Protein AF-A0AAN6SE28-F1 (afdb_monomer_lite)

Radius of gyration: 61.66 Å; chains: 1; bounding box: 105×113×168 Å

Foldseek 3Di:
DDDDPPPDDPPPPDPVRVVVVVVLVVLVVVLVVLQCVVCVVVVDDRDDDDPDPVVSVVSVVVSVVVVVVVVVVVVVVVVVVVVVVVVVVVVVVVVVVPPPDPDDDDPVPVVVVVVVVVVVVVVVVVPDDPVRVVVVVVLVVLCVVVVPDPVQSDVVSSVVVVVVVVVVVVVVVVVVVVVVVVVVVVVVVVVVVVVVVVVLVPPCVNPDNPCPVVVVVVVVVVCCCCVVPVVVVVVVVVVVVVVLVVCVVPPDNDDPPRDDCPVVVVVVVVVVVVVVVVVVVVVVVVCVVVVPPDPDPVVNVVVVVVVVVVVVVVVVVVVVVVVCVVVVVPDDDDDDDDDD

Structure (mmCIF, N/CA/C/O backbone):
data_AF-A0AAN6SE28-F1
#
_entry.id   AF-A0AAN6SE28-F1
#
loop_
_atom_site.group_PDB
_atom_site.id
_atom_site.type_symbol
_atom_site.label_atom_id
_atom_site.label_alt_id
_atom_site.label_comp_id
_atom_site.label_asym_id
_atom_site.label_entity_id
_atom_site.label_seq_id
_atom_site.pdbx_PDB_ins_code
_atom_site.Cartn_x
_atom_site.Cartn_y
_atom_site.Cartn_z
_atom_site.occupancy
_atom_site.B_iso_or_equiv
_atom_site.auth_seq_id
_atom_site.auth_comp_id
_atom_site.auth_asym_id
_atom_site.auth_atom_id
_atom_site.pdbx_PDB_model_num
ATOM 1 N N . MET A 1 1 ? 51.685 -27.491 -7.919 1.00 41.78 1 MET A N 1
ATOM 2 C CA . MET A 1 1 ? 51.312 -26.305 -8.718 1.00 41.78 1 MET A CA 1
ATOM 3 C C . MET A 1 1 ? 50.587 -25.346 -7.803 1.00 41.78 1 MET A C 1
ATOM 5 O O . MET A 1 1 ? 49.802 -25.783 -6.972 1.00 41.78 1 MET A O 1
ATOM 9 N N . SER A 1 2 ? 50.991 -24.090 -7.880 1.00 34.56 2 SER A N 1
ATOM 10 C CA . SER A 1 2 ? 50.882 -23.086 -6.832 1.00 34.56 2 SER A CA 1
ATOM 11 C C . SER A 1 2 ? 49.462 -22.591 -6.565 1.00 34.56 2 SER A C 1
ATOM 13 O O . SER A 1 2 ? 48.641 -22.441 -7.464 1.00 34.56 2 SER A O 1
ATOM 15 N N . SER A 1 3 ? 49.239 -22.304 -5.288 1.00 45.84 3 SER A N 1
ATOM 16 C CA . SER A 1 3 ? 48.147 -21.550 -4.687 1.00 45.84 3 SER A CA 1
ATOM 17 C C . SER A 1 3 ? 47.955 -20.169 -5.320 1.00 45.84 3 SER A C 1
ATOM 19 O O . SER A 1 3 ? 48.898 -19.380 -5.366 1.00 45.84 3 SER A O 1
ATOM 21 N N . HIS A 1 4 ? 46.720 -19.843 -5.707 1.00 42.56 4 HIS A N 1
ATOM 22 C CA . HIS A 1 4 ? 46.298 -18.466 -5.967 1.00 42.56 4 HIS A CA 1
ATOM 23 C C . HIS A 1 4 ? 44.844 -18.250 -5.516 1.00 42.56 4 HIS A C 1
ATOM 25 O O . HIS A 1 4 ? 43.957 -17.959 -6.316 1.00 42.56 4 HIS A O 1
ATOM 31 N N . LEU A 1 5 ? 44.592 -18.402 -4.212 1.00 46.41 5 LEU A N 1
ATOM 32 C CA . LEU A 1 5 ? 43.529 -17.616 -3.588 1.00 46.41 5 LEU A CA 1
ATOM 33 C C . LEU A 1 5 ? 44.130 -16.232 -3.319 1.00 46.41 5 LEU A C 1
ATOM 35 O O . LEU A 1 5 ? 45.152 -16.163 -2.630 1.00 46.41 5 LEU A O 1
ATOM 39 N N . PRO A 1 6 ? 43.565 -15.142 -3.864 1.00 48.44 6 PRO A N 1
ATOM 40 C CA . PRO A 1 6 ? 44.010 -13.812 -3.487 1.00 48.44 6 PRO A CA 1
ATOM 41 C C . PRO A 1 6 ? 43.788 -13.638 -1.975 1.00 48.44 6 PRO A C 1
ATOM 43 O O . PRO A 1 6 ? 42.715 -13.999 -1.480 1.00 48.44 6 PRO A O 1
ATOM 46 N N . PRO A 1 7 ? 44.777 -13.124 -1.223 1.00 48.44 7 PRO A N 1
ATOM 47 C CA . PRO A 1 7 ? 44.590 -12.822 0.185 1.00 48.44 7 PRO A CA 1
ATOM 48 C C . PRO A 1 7 ? 43.448 -11.816 0.304 1.00 48.44 7 PRO A C 1
ATOM 50 O O . PRO A 1 7 ? 43.458 -10.768 -0.342 1.00 48.44 7 PRO A O 1
ATOM 53 N N . SER A 1 8 ? 42.448 -12.167 1.108 1.00 46.06 8 SER A N 1
ATOM 54 C CA . SER A 1 8 ? 41.376 -11.276 1.530 1.00 46.06 8 SER A CA 1
ATOM 55 C C . SER A 1 8 ? 41.995 -9.980 2.040 1.00 46.06 8 SER A C 1
ATOM 57 O O . SER A 1 8 ? 42.585 -9.945 3.122 1.00 46.06 8 SER A O 1
ATOM 59 N N . VAL A 1 9 ? 41.898 -8.927 1.233 1.00 46.41 9 VAL A N 1
ATOM 60 C CA . VAL A 1 9 ? 42.260 -7.576 1.642 1.00 46.41 9 VAL A CA 1
ATOM 61 C C . VAL A 1 9 ? 41.424 -7.277 2.887 1.00 46.41 9 VAL A C 1
ATOM 63 O O . VAL A 1 9 ? 40.198 -7.405 2.814 1.00 46.41 9 VAL A O 1
ATOM 66 N N . PRO A 1 10 ? 42.026 -6.927 4.038 1.00 51.91 10 PRO A N 1
ATOM 67 C CA . PRO A 1 10 ? 41.248 -6.431 5.154 1.00 51.91 10 PRO A CA 1
ATOM 68 C C . PRO A 1 10 ? 40.604 -5.138 4.666 1.00 51.91 10 PRO A C 1
ATOM 70 O O . PRO A 1 10 ? 41.280 -4.130 4.465 1.00 51.91 10 PRO A O 1
ATOM 73 N N . VAL A 1 11 ? 39.301 -5.183 4.398 1.00 52.47 11 VAL A N 1
ATOM 74 C CA . VAL A 1 11 ? 38.519 -3.970 4.197 1.00 52.47 11 VAL A CA 1
ATOM 75 C C . VAL A 1 11 ? 38.691 -3.184 5.489 1.00 52.47 11 VAL A C 1
ATOM 77 O O . VAL A 1 11 ? 38.216 -3.603 6.545 1.00 52.47 11 VAL A O 1
ATOM 80 N N . ILE A 1 12 ? 39.466 -2.099 5.426 1.00 55.81 12 ILE A N 1
ATOM 81 C CA . ILE A 1 12 ? 39.690 -1.184 6.543 1.00 55.81 12 ILE A CA 1
ATOM 82 C C . ILE A 1 12 ? 38.366 -0.450 6.743 1.00 55.81 12 ILE A C 1
ATOM 84 O O . ILE A 1 12 ? 38.144 0.653 6.248 1.00 55.81 12 ILE A O 1
ATOM 88 N N . PHE A 1 13 ? 37.427 -1.114 7.408 1.00 59.62 13 PHE A N 1
ATOM 89 C CA . PHE A 1 13 ? 36.224 -0.476 7.890 1.00 59.62 13 PHE A CA 1
ATOM 90 C C . PHE A 1 13 ? 36.659 0.526 8.954 1.00 59.62 13 PHE A C 1
ATOM 92 O O . PHE A 1 13 ? 37.341 0.172 9.916 1.00 59.62 13 PHE A O 1
ATOM 99 N N . SER A 1 14 ? 36.260 1.787 8.783 1.00 71.88 14 SER A N 1
ATOM 100 C CA . SER A 1 14 ? 36.321 2.764 9.869 1.00 71.88 14 SER A CA 1
ATOM 101 C C . SER A 1 14 ? 35.719 2.132 11.137 1.00 71.88 14 SER A C 1
ATOM 103 O O . SER A 1 14 ? 34.704 1.434 11.017 1.00 71.88 14 SER A O 1
ATOM 105 N N . PRO A 1 15 ? 36.284 2.358 12.340 1.00 81.25 15 PRO A N 1
ATOM 106 C CA . PRO A 1 15 ? 35.760 1.803 13.591 1.00 81.25 15 PRO A CA 1
ATOM 107 C C . PRO A 1 15 ? 34.243 1.981 13.756 1.00 81.25 15 PRO A C 1
ATOM 109 O O . PRO A 1 15 ? 33.565 1.104 14.286 1.00 81.25 15 PRO A O 1
ATOM 112 N N . SER A 1 16 ? 33.689 3.076 13.230 1.00 79.81 16 SER A N 1
ATOM 113 C CA . SER A 1 16 ? 32.248 3.342 13.215 1.00 79.81 16 SER A CA 1
ATOM 114 C C . SER A 1 16 ? 31.463 2.373 12.322 1.00 79.81 16 SER A C 1
ATOM 116 O O . SER A 1 16 ? 30.413 1.882 12.729 1.00 79.81 16 SER A O 1
ATOM 118 N N . VAL A 1 17 ? 31.976 2.055 11.129 1.00 83.69 17 VAL A N 1
ATOM 119 C CA . VAL A 1 17 ? 31.345 1.106 10.192 1.00 83.69 17 VAL A CA 1
ATOM 120 C C . VAL A 1 17 ? 31.466 -0.321 10.718 1.00 83.69 17 VAL A C 1
ATOM 122 O O . VAL A 1 17 ? 30.497 -1.073 10.672 1.00 83.69 17 VAL A O 1
ATOM 125 N N . ALA A 1 18 ? 32.618 -0.674 11.294 1.00 82.44 18 ALA A N 1
ATOM 126 C CA . ALA A 1 18 ? 32.809 -1.967 11.943 1.00 82.44 18 ALA A CA 1
ATOM 127 C C . ALA A 1 18 ? 31.841 -2.151 13.124 1.00 82.44 18 ALA A C 1
ATOM 129 O O . ALA A 1 18 ? 31.230 -3.209 13.265 1.00 82.44 18 ALA A O 1
ATOM 130 N N . ARG A 1 19 ? 31.635 -1.105 13.937 1.00 83.44 19 ARG A N 1
ATOM 131 C CA . ARG A 1 19 ? 30.677 -1.133 15.050 1.00 83.44 19 ARG A CA 1
ATOM 132 C C . ARG A 1 19 ? 29.232 -1.268 14.567 1.00 83.44 19 ARG A C 1
ATOM 134 O O . ARG A 1 19 ? 28.492 -2.050 15.153 1.00 83.44 19 ARG A O 1
ATOM 141 N N . ALA A 1 20 ? 28.853 -0.563 13.500 1.00 84.06 20 ALA A N 1
ATOM 142 C CA . ALA A 1 20 ? 27.522 -0.667 12.901 1.00 84.06 20 ALA A CA 1
ATOM 143 C C . ALA A 1 20 ? 27.263 -2.053 12.277 1.00 84.06 20 ALA A C 1
ATOM 145 O O . ALA A 1 20 ? 26.178 -2.611 12.425 1.00 84.06 20 ALA A O 1
ATOM 146 N N . ALA A 1 21 ? 28.267 -2.644 11.622 1.00 83.88 21 ALA A N 1
ATOM 147 C CA . ALA A 1 21 ? 28.174 -4.004 11.098 1.00 83.88 21 ALA A CA 1
ATOM 148 C C . ALA A 1 21 ? 28.078 -5.042 12.229 1.00 83.88 21 ALA A C 1
ATOM 150 O O . ALA A 1 21 ? 27.280 -5.973 12.143 1.00 83.88 21 ALA A O 1
ATOM 151 N N . ALA A 1 22 ? 28.836 -4.858 13.315 1.00 85.25 22 ALA A N 1
ATOM 152 C CA . ALA A 1 22 ? 28.779 -5.727 14.487 1.00 85.25 22 ALA A CA 1
ATOM 153 C C . ALA A 1 22 ? 27.428 -5.642 15.219 1.00 85.25 22 ALA A C 1
ATOM 155 O O . ALA A 1 22 ? 26.898 -6.674 15.630 1.00 85.25 22 ALA A O 1
ATOM 156 N N . SER A 1 23 ? 26.843 -4.445 15.358 1.00 85.81 23 SER A N 1
ATOM 157 C CA . SER A 1 23 ? 25.501 -4.299 15.936 1.00 85.81 23 SER A CA 1
ATOM 158 C C . SER A 1 23 ? 24.441 -4.937 15.045 1.00 85.81 23 SER A C 1
ATOM 160 O O . SER A 1 23 ? 23.652 -5.733 15.537 1.00 85.81 23 SER A O 1
ATOM 162 N N . ALA A 1 24 ? 24.490 -4.703 13.729 1.00 88.62 24 ALA A N 1
ATOM 163 C CA . ALA A 1 24 ? 23.554 -5.329 12.797 1.00 88.62 24 ALA A CA 1
ATOM 164 C C . ALA A 1 24 ? 23.669 -6.865 12.801 1.00 88.62 24 ALA A C 1
ATOM 166 O O . ALA A 1 24 ? 22.660 -7.560 12.738 1.00 88.62 24 ALA A O 1
ATOM 167 N N . ALA A 1 25 ? 24.882 -7.417 12.915 1.00 89.25 25 ALA A N 1
ATOM 168 C CA . ALA A 1 25 ? 25.086 -8.860 13.033 1.00 89.25 25 ALA A CA 1
ATOM 169 C C . ALA A 1 25 ? 24.487 -9.436 14.329 1.00 89.25 25 ALA A C 1
ATOM 171 O O . ALA A 1 25 ? 23.926 -10.532 14.307 1.00 89.25 25 ALA A O 1
ATOM 172 N N . LYS A 1 26 ? 24.572 -8.697 15.444 1.00 93.31 26 LYS A N 1
ATOM 173 C CA . LYS A 1 26 ? 23.929 -9.066 16.713 1.00 93.31 26 LYS A CA 1
ATOM 174 C C . LYS A 1 26 ? 22.402 -9.008 16.615 1.00 93.31 26 LYS A C 1
ATOM 176 O O . LYS A 1 26 ? 21.726 -9.899 17.118 1.00 93.31 26 LYS A O 1
ATOM 181 N N . ASP A 1 27 ? 21.863 -7.993 15.953 1.00 94.38 27 ASP A N 1
ATOM 182 C CA . ASP A 1 27 ? 20.418 -7.862 15.767 1.00 94.38 27 ASP A CA 1
ATOM 183 C C . ASP A 1 27 ? 19.873 -9.009 14.902 1.00 94.38 27 ASP A C 1
ATOM 185 O O . ASP A 1 27 ? 18.843 -9.599 15.221 1.00 94.38 27 ASP A O 1
ATOM 189 N N . TRP A 1 28 ? 20.610 -9.409 13.861 1.00 93.69 28 TRP A N 1
ATOM 190 C CA . TRP A 1 28 ? 20.259 -10.577 13.053 1.00 93.69 28 TRP A CA 1
ATOM 191 C C . TRP A 1 28 ? 20.307 -11.892 13.832 1.00 93.69 28 TRP A C 1
ATOM 193 O O . TRP A 1 28 ? 19.430 -12.728 13.636 1.00 93.69 28 TRP A O 1
ATOM 203 N N . SER A 1 29 ? 21.283 -12.089 14.725 1.00 93.38 29 SER A N 1
ATOM 204 C CA . SER A 1 29 ? 21.338 -13.314 15.532 1.00 93.38 29 SER A CA 1
ATOM 205 C C . SER A 1 29 ? 20.201 -13.394 16.554 1.00 93.38 29 SER A C 1
ATOM 207 O O . SER A 1 29 ? 19.696 -14.488 16.814 1.00 93.38 29 SER A O 1
ATOM 209 N N . TYR A 1 30 ? 19.756 -12.252 17.089 1.00 94.81 30 TYR A N 1
ATOM 210 C CA . TYR A 1 30 ? 18.545 -12.172 17.906 1.00 94.81 30 TYR A CA 1
ATOM 211 C C . TYR A 1 30 ? 17.288 -12.492 17.086 1.00 94.81 30 TYR A C 1
ATOM 213 O O . TYR A 1 30 ? 16.475 -13.306 17.512 1.00 94.81 30 TYR A O 1
ATOM 221 N N . VAL A 1 31 ? 17.148 -11.929 15.882 1.00 94.06 31 VAL A N 1
ATOM 222 C CA . VAL A 1 31 ? 16.019 -12.246 14.992 1.00 94.06 31 VAL A CA 1
ATOM 223 C C . VAL A 1 31 ? 15.986 -13.735 14.640 1.00 94.06 31 VAL A C 1
ATOM 225 O O . VAL A 1 31 ? 14.922 -14.346 14.688 1.00 94.06 31 VAL A O 1
ATOM 228 N N . ASP A 1 32 ? 17.133 -14.337 14.323 1.00 92.25 32 ASP A N 1
ATOM 229 C CA . ASP A 1 32 ? 17.216 -15.757 13.979 1.00 92.25 32 ASP A CA 1
ATOM 230 C C . AS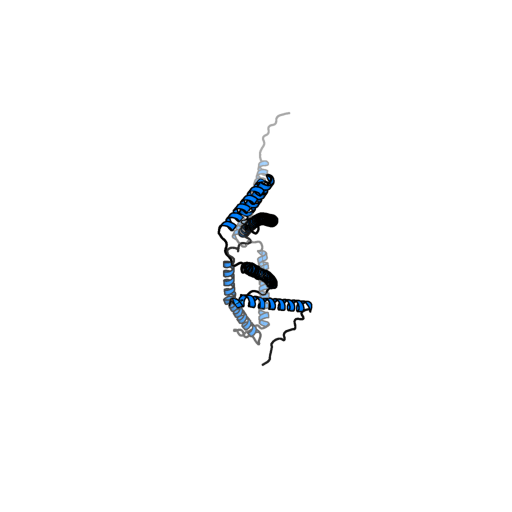P A 1 32 ? 16.815 -16.651 15.169 1.00 92.25 32 ASP A C 1
ATOM 232 O O . ASP A 1 32 ? 16.048 -17.598 14.994 1.00 92.25 32 ASP A O 1
ATOM 236 N N . SER A 1 33 ? 17.268 -16.345 16.391 1.00 93.00 33 SER A N 1
ATOM 237 C CA . SER A 1 33 ? 16.881 -17.110 17.587 1.00 93.00 33 SER A CA 1
ATOM 238 C C . SER A 1 33 ? 15.404 -16.926 17.949 1.00 93.00 33 SER A C 1
ATOM 240 O O . SER A 1 33 ? 14.735 -17.895 18.316 1.00 93.00 33 SER A O 1
ATOM 242 N N . TRP A 1 34 ? 14.873 -15.713 17.778 1.00 93.69 34 TRP A N 1
ATOM 243 C CA . TRP A 1 34 ? 13.466 -15.387 17.993 1.00 93.69 34 TRP A CA 1
ATOM 244 C C . TRP A 1 34 ? 12.546 -16.069 16.966 1.00 93.69 34 TRP A C 1
ATOM 246 O O . TRP A 1 34 ? 11.525 -16.655 17.326 1.00 93.69 34 TRP A O 1
ATOM 256 N N . LEU A 1 35 ? 12.923 -16.091 15.685 1.00 91.88 35 LEU A N 1
ATOM 257 C CA . LEU A 1 35 ? 12.186 -16.840 14.664 1.00 91.88 35 LEU A CA 1
ATOM 258 C C . LEU A 1 35 ? 12.237 -18.344 14.954 1.00 91.88 35 LEU A C 1
ATOM 260 O O . LEU A 1 35 ? 11.207 -19.016 14.902 1.00 91.88 35 LEU A O 1
ATOM 264 N N . LEU A 1 36 ? 13.403 -18.884 15.317 1.00 90.88 36 LEU A N 1
ATOM 265 C CA . LEU A 1 36 ? 13.511 -20.293 15.692 1.00 90.88 36 LEU A CA 1
ATOM 266 C C . LEU A 1 36 ? 12.616 -20.635 16.888 1.00 90.88 36 LEU A C 1
ATOM 268 O O . LEU A 1 36 ? 11.965 -21.674 16.849 1.00 90.88 36 LEU A O 1
ATOM 272 N N . SER A 1 37 ? 12.512 -19.774 17.904 1.00 91.25 37 SER A N 1
ATOM 273 C CA . SER A 1 37 ? 11.644 -20.035 19.059 1.00 91.25 37 SER A CA 1
ATOM 274 C C . SER A 1 37 ? 10.154 -20.044 18.696 1.00 91.25 37 SER A C 1
ATOM 276 O O . SER A 1 37 ? 9.417 -20.887 19.204 1.00 91.25 37 SER A O 1
ATOM 278 N N . LYS A 1 38 ? 9.703 -19.175 17.778 1.00 89.19 38 LYS A N 1
ATOM 279 C CA . LYS A 1 38 ? 8.296 -19.123 17.337 1.00 89.19 38 LYS A CA 1
ATOM 280 C C . LYS A 1 38 ? 7.927 -20.249 16.360 1.00 89.19 38 LYS A C 1
ATOM 282 O O . LYS A 1 38 ? 6.807 -20.753 16.419 1.00 89.19 38 LYS A O 1
ATOM 287 N N . TYR A 1 39 ? 8.846 -20.679 15.493 1.00 88.62 39 TYR A N 1
ATOM 288 C CA . TYR A 1 39 ? 8.586 -21.736 14.501 1.00 88.62 39 TYR A CA 1
ATOM 289 C C . TYR A 1 39 ? 8.915 -23.161 14.992 1.00 88.62 39 TYR A C 1
ATOM 291 O O . TYR A 1 39 ? 8.335 -24.119 14.477 1.00 88.62 39 TYR A O 1
ATOM 299 N N . ALA A 1 40 ? 9.769 -23.322 16.012 1.00 87.38 40 ALA A N 1
ATOM 300 C CA . ALA A 1 40 ? 10.068 -24.614 16.641 1.00 87.38 40 ALA A CA 1
ATOM 301 C C . ALA A 1 40 ? 8.828 -25.390 17.134 1.00 87.38 40 ALA A C 1
ATOM 303 O O . ALA A 1 40 ? 8.712 -26.563 16.774 1.00 87.38 40 ALA A O 1
ATOM 304 N N . PRO A 1 41 ? 7.876 -24.798 17.891 1.00 85.62 41 PRO A N 1
ATOM 305 C CA . PRO A 1 41 ? 6.693 -25.527 18.361 1.00 85.62 41 PRO A CA 1
ATOM 306 C C . PRO A 1 41 ? 5.739 -25.919 17.225 1.00 85.62 41 PRO A C 1
ATOM 308 O O . PRO A 1 41 ? 4.930 -26.826 17.385 1.00 85.62 41 PRO A O 1
ATOM 311 N N . LEU A 1 42 ? 5.839 -25.258 16.068 1.00 82.75 42 LEU A N 1
ATOM 312 C CA . LEU A 1 42 ? 5.003 -25.514 14.896 1.00 82.75 42 LEU A CA 1
ATOM 313 C C . LEU A 1 42 ? 5.635 -26.523 13.922 1.00 82.75 42 LEU A C 1
ATOM 315 O O . LEU A 1 42 ? 5.039 -26.811 12.888 1.00 82.75 42 LEU A O 1
ATOM 319 N N . HIS A 1 43 ? 6.843 -27.031 14.214 1.00 82.62 43 HIS A N 1
ATOM 320 C CA . HIS A 1 43 ? 7.648 -27.864 13.307 1.00 82.62 43 HIS A CA 1
ATOM 321 C C . HIS A 1 43 ? 7.786 -27.285 11.881 1.00 82.62 43 HIS A C 1
ATOM 323 O O . HIS A 1 43 ? 8.019 -28.018 10.917 1.00 82.62 43 HIS A O 1
ATOM 329 N N . LEU A 1 44 ? 7.659 -25.963 11.731 1.00 85.75 44 LEU A N 1
ATOM 330 C CA . LEU A 1 44 ? 7.787 -25.275 10.452 1.00 85.75 44 LEU A CA 1
ATOM 331 C C . LEU A 1 44 ? 9.224 -24.789 10.263 1.00 85.75 44 LEU A C 1
ATOM 333 O O . LEU A 1 44 ? 9.886 -24.343 11.198 1.00 85.75 44 LEU A O 1
ATOM 337 N N . LYS A 1 45 ? 9.711 -24.848 9.021 1.00 83.56 45 LYS A N 1
ATOM 338 C CA . LYS A 1 45 ? 10.974 -24.201 8.656 1.00 83.56 45 LYS A CA 1
ATOM 339 C C . LYS A 1 45 ? 10.739 -22.700 8.521 1.00 83.56 45 LYS A C 1
ATOM 341 O O . LYS A 1 45 ? 9.751 -22.293 7.911 1.00 83.56 45 LYS A O 1
ATOM 346 N N . VAL A 1 46 ? 11.661 -21.898 9.054 1.00 83.94 46 VAL A N 1
ATOM 347 C CA . VAL A 1 46 ? 11.624 -20.436 8.916 1.00 83.94 46 VAL A CA 1
ATOM 348 C C . VAL A 1 46 ? 11.632 -20.080 7.418 1.00 83.94 46 VAL A C 1
ATOM 350 O O . VAL A 1 46 ? 12.523 -20.549 6.700 1.00 83.94 46 VAL A O 1
ATOM 353 N N . PRO A 1 47 ? 10.654 -19.298 6.922 1.00 85.75 47 PRO A N 1
ATOM 354 C CA . PRO A 1 47 ? 10.622 -18.866 5.527 1.00 85.75 47 PRO A CA 1
ATOM 355 C C . PRO A 1 47 ? 11.888 -18.093 5.142 1.00 85.75 47 PRO A C 1
ATOM 357 O O . PRO A 1 47 ? 12.398 -17.301 5.930 1.00 85.75 47 PRO A O 1
ATOM 360 N N . SER A 1 48 ? 12.395 -18.290 3.923 1.00 86.69 48 SER A N 1
ATOM 361 C CA . SER A 1 48 ? 13.516 -17.496 3.412 1.00 86.69 48 SER A CA 1
ATOM 362 C C . SER A 1 48 ? 13.055 -16.080 3.071 1.00 86.69 48 SER A C 1
ATOM 364 O O . SER A 1 48 ? 12.075 -15.919 2.342 1.00 86.69 48 SER A O 1
ATOM 366 N N . PHE A 1 49 ? 13.784 -15.068 3.528 1.00 88.94 49 PHE A N 1
ATOM 367 C CA . PHE A 1 49 ? 13.524 -13.666 3.208 1.00 88.94 49 PHE A CA 1
ATOM 368 C C . PHE A 1 49 ? 14.832 -12.913 2.940 1.00 88.94 49 PHE A C 1
ATOM 370 O O . PHE A 1 49 ? 15.923 -13.366 3.298 1.00 88.94 49 PHE A O 1
ATOM 377 N N . GLU A 1 50 ? 14.722 -11.768 2.273 1.00 92.00 50 GLU A N 1
ATOM 378 C CA . GLU A 1 50 ? 15.858 -10.904 1.957 1.00 92.00 50 GLU A CA 1
ATOM 379 C C . GLU A 1 50 ? 16.368 -10.197 3.220 1.00 92.00 50 GLU A C 1
ATOM 381 O O . GLU A 1 50 ? 15.598 -9.548 3.923 1.00 92.00 50 GLU A O 1
ATOM 386 N N . ARG A 1 51 ? 17.672 -10.292 3.509 1.00 89.06 51 ARG A N 1
ATOM 387 C CA . ARG A 1 51 ? 18.300 -9.629 4.665 1.00 89.06 51 ARG A CA 1
ATOM 388 C C . ARG A 1 51 ? 18.647 -8.174 4.345 1.00 89.06 51 ARG A C 1
ATOM 390 O O . ARG A 1 51 ? 19.806 -7.827 4.131 1.00 89.06 51 ARG A O 1
ATOM 397 N N . ASN A 1 52 ? 17.626 -7.326 4.324 1.00 92.81 52 ASN A N 1
ATOM 398 C CA . ASN A 1 52 ? 17.729 -5.882 4.096 1.00 92.81 52 ASN A CA 1
ATOM 399 C C . ASN A 1 52 ? 17.601 -5.116 5.443 1.00 92.81 52 ASN A C 1
ATOM 401 O O . ASN A 1 52 ? 16.844 -5.561 6.310 1.00 92.81 52 ASN A O 1
ATOM 405 N N . PRO A 1 53 ? 18.298 -3.983 5.682 1.00 89.12 53 PRO A N 1
ATOM 406 C CA . PRO A 1 53 ? 18.112 -3.171 6.895 1.00 89.12 53 PRO A CA 1
ATOM 407 C C . PRO A 1 53 ? 16.652 -2.795 7.203 1.00 89.12 53 PRO A C 1
ATOM 409 O O . PRO A 1 53 ? 16.288 -2.709 8.376 1.00 89.12 53 PRO A O 1
ATOM 412 N N . ASP A 1 54 ? 15.802 -2.613 6.191 1.00 90.62 54 ASP A N 1
ATOM 413 C CA . ASP A 1 54 ? 14.379 -2.322 6.409 1.00 90.62 54 ASP A CA 1
ATOM 414 C C . ASP A 1 54 ? 13.628 -3.544 6.956 1.00 90.62 54 ASP A C 1
ATOM 416 O O . ASP A 1 54 ? 12.811 -3.421 7.870 1.00 90.62 54 ASP A O 1
ATOM 420 N N . THR A 1 55 ? 13.973 -4.744 6.476 1.00 92.75 55 THR A N 1
ATOM 421 C CA . THR A 1 55 ? 13.421 -6.002 7.006 1.00 92.75 55 THR A CA 1
ATOM 422 C C . THR A 1 55 ? 13.885 -6.273 8.435 1.00 92.75 55 THR A C 1
ATOM 424 O O . THR A 1 55 ? 13.079 -6.699 9.255 1.00 92.75 55 THR A O 1
ATOM 427 N N . LEU A 1 56 ? 15.140 -5.947 8.772 1.00 92.69 56 LEU A N 1
ATOM 428 C CA . LEU A 1 56 ? 15.663 -6.044 10.138 1.00 92.69 56 LEU A CA 1
ATOM 429 C C . LEU A 1 56 ? 14.821 -5.182 11.085 1.00 92.69 56 LEU A C 1
ATOM 431 O O . LEU A 1 56 ? 14.317 -5.677 12.090 1.00 92.69 56 LEU A O 1
ATOM 435 N N . LYS A 1 57 ? 14.612 -3.906 10.733 1.00 93.69 57 LYS A N 1
ATOM 436 C CA . LYS A 1 57 ? 13.793 -2.981 11.531 1.00 93.69 57 LYS A CA 1
ATOM 437 C C . LYS A 1 57 ? 12.362 -3.482 11.700 1.00 93.69 57 LYS A C 1
ATOM 439 O O . LYS A 1 57 ? 11.836 -3.433 12.808 1.00 93.69 57 LYS A O 1
ATOM 444 N N . ALA A 1 58 ? 11.744 -3.969 10.623 1.00 94.88 58 ALA A N 1
ATOM 445 C CA . ALA A 1 58 ? 10.382 -4.490 10.666 1.00 94.88 58 ALA A CA 1
ATOM 446 C C . ALA A 1 58 ? 10.267 -5.725 11.575 1.00 94.88 58 ALA A C 1
ATOM 448 O O . ALA A 1 58 ? 9.351 -5.796 12.392 1.00 94.88 58 ALA A O 1
ATOM 449 N N . ILE A 1 59 ? 11.209 -6.671 11.477 1.00 93.69 59 ILE A N 1
ATOM 450 C CA . ILE A 1 59 ? 11.184 -7.892 12.291 1.00 93.69 59 ILE A CA 1
ATOM 451 C C . ILE A 1 59 ? 11.501 -7.584 13.758 1.00 93.69 59 ILE A C 1
ATOM 453 O O . ILE A 1 59 ? 10.835 -8.132 14.628 1.00 93.69 59 ILE A O 1
ATOM 457 N N . LEU A 1 60 ? 12.431 -6.671 14.058 1.00 94.62 60 LEU A N 1
ATOM 458 C CA . LEU A 1 60 ? 12.674 -6.226 15.436 1.00 94.62 60 LEU A CA 1
ATOM 459 C C . LEU A 1 60 ? 11.448 -5.542 16.049 1.00 94.62 60 LEU A C 1
ATOM 461 O O . LEU A 1 60 ? 11.097 -5.829 17.191 1.00 94.62 60 LEU A O 1
ATOM 465 N N . ALA A 1 61 ? 10.774 -4.667 15.298 1.00 95.62 61 ALA A N 1
ATOM 466 C CA . ALA A 1 61 ? 9.546 -4.027 15.763 1.00 95.62 61 ALA A CA 1
ATOM 467 C C . ALA A 1 61 ? 8.442 -5.061 16.036 1.00 95.62 61 ALA A C 1
ATOM 469 O O . ALA A 1 61 ? 7.718 -4.952 17.023 1.00 95.62 61 ALA A O 1
ATOM 470 N N . LEU A 1 62 ? 8.341 -6.088 15.190 1.00 94.75 62 LEU A N 1
ATOM 471 C CA . LEU A 1 62 ? 7.382 -7.175 15.354 1.00 94.75 62 LEU A CA 1
ATOM 472 C C . LEU A 1 62 ? 7.744 -8.102 16.526 1.00 94.75 62 LEU A C 1
ATOM 474 O O . LEU A 1 62 ? 6.850 -8.538 17.247 1.00 94.75 62 LEU A O 1
ATOM 478 N N . ALA A 1 63 ? 9.029 -8.387 16.743 1.00 94.56 63 ALA A N 1
ATOM 479 C CA . ALA A 1 63 ? 9.505 -9.140 17.900 1.00 94.56 63 ALA A CA 1
ATOM 480 C C . ALA A 1 63 ? 9.166 -8.403 19.202 1.00 94.56 63 ALA A C 1
ATOM 482 O O . ALA A 1 63 ? 8.515 -8.982 20.066 1.00 94.56 63 ALA A O 1
ATOM 483 N N . ALA A 1 64 ? 9.477 -7.105 19.281 1.00 94.94 64 ALA A N 1
ATOM 484 C CA . ALA A 1 64 ? 9.148 -6.264 20.431 1.00 94.94 64 ALA A CA 1
ATOM 485 C C . ALA A 1 64 ? 7.631 -6.155 20.674 1.00 94.94 64 ALA A C 1
ATOM 487 O O . ALA A 1 64 ? 7.177 -6.218 21.813 1.00 94.94 64 ALA A O 1
ATOM 488 N N . ALA A 1 65 ? 6.827 -6.027 19.613 1.00 95.94 65 ALA A N 1
ATOM 489 C CA . ALA A 1 65 ? 5.370 -6.003 19.730 1.00 95.94 65 ALA A CA 1
ATOM 490 C C . ALA A 1 65 ? 4.798 -7.347 20.211 1.00 95.94 65 ALA A C 1
ATOM 492 O O . ALA A 1 65 ? 3.850 -7.360 20.994 1.00 95.94 65 ALA A O 1
ATOM 493 N N . ASN A 1 66 ? 5.370 -8.472 19.770 1.00 95.19 66 ASN A N 1
ATOM 494 C CA . ASN A 1 66 ? 4.983 -9.794 20.258 1.00 95.19 66 ASN A CA 1
ATOM 495 C C . ASN A 1 66 ? 5.387 -10.008 21.716 1.00 95.19 66 ASN A C 1
ATOM 497 O O . ASN A 1 66 ? 4.571 -10.512 22.473 1.00 95.19 66 ASN A O 1
ATOM 501 N N . GLU A 1 67 ? 6.595 -9.609 22.119 1.00 94.50 67 GLU A N 1
ATOM 502 C CA . GLU A 1 67 ? 7.026 -9.675 23.522 1.00 94.50 67 GLU A CA 1
ATOM 503 C C . GLU A 1 67 ? 6.110 -8.826 24.415 1.00 94.50 67 GLU A C 1
ATOM 505 O O . GLU A 1 67 ? 5.591 -9.331 25.402 1.00 94.50 67 GLU A O 1
ATOM 510 N N . ALA A 1 68 ? 5.781 -7.593 24.012 1.00 94.94 68 ALA A N 1
ATOM 511 C CA . ALA A 1 68 ? 4.833 -6.753 24.748 1.00 94.94 68 ALA A CA 1
ATOM 512 C C . ALA A 1 68 ? 3.425 -7.377 24.843 1.00 94.94 68 ALA A C 1
ATOM 514 O O . ALA A 1 68 ? 2.744 -7.253 25.865 1.00 94.94 68 ALA A O 1
ATOM 515 N N . ALA A 1 69 ? 2.972 -8.057 23.786 1.00 94.94 69 ALA A N 1
ATOM 516 C CA . ALA A 1 69 ? 1.704 -8.776 23.806 1.00 94.94 69 ALA A CA 1
ATOM 517 C C . ALA A 1 69 ? 1.762 -10.012 24.720 1.00 94.94 69 ALA A C 1
ATOM 519 O O . ALA A 1 69 ? 0.822 -10.241 25.482 1.00 94.94 69 ALA A O 1
ATOM 520 N N . ASP A 1 70 ? 2.848 -10.781 24.670 1.00 92.94 70 ASP A N 1
ATOM 521 C CA . ASP A 1 70 ? 3.074 -11.953 25.517 1.00 92.94 70 ASP A CA 1
ATOM 522 C C . ASP A 1 70 ? 3.140 -11.534 27.004 1.00 92.94 70 ASP A C 1
ATOM 524 O O . ASP A 1 70 ? 2.438 -12.124 27.827 1.00 92.94 70 ASP A O 1
ATOM 528 N N . ASP A 1 71 ? 3.841 -10.442 27.330 1.00 95.94 71 ASP A N 1
ATOM 529 C CA . ASP A 1 71 ? 3.883 -9.844 28.673 1.00 95.94 71 ASP A CA 1
ATOM 530 C C . ASP A 1 71 ? 2.484 -9.436 29.154 1.00 95.94 71 ASP A C 1
ATOM 532 O O . ASP A 1 71 ? 2.087 -9.747 30.279 1.00 95.94 71 ASP A O 1
ATOM 536 N N . SER A 1 72 ? 1.700 -8.774 28.295 1.00 94.06 72 SER A N 1
ATOM 537 C CA . SER A 1 72 ? 0.329 -8.374 28.636 1.00 94.06 72 SER A CA 1
ATOM 538 C C . SER A 1 72 ? -0.571 -9.583 28.923 1.00 94.06 72 SER A C 1
ATOM 540 O O . SER A 1 72 ? -1.363 -9.562 29.864 1.00 94.06 72 SER A O 1
ATOM 542 N N . ARG A 1 73 ? -0.414 -10.676 28.162 1.00 94.31 73 ARG A N 1
ATOM 543 C CA . ARG A 1 73 ? -1.159 -11.926 28.370 1.00 94.31 73 ARG A CA 1
ATOM 544 C C . ARG A 1 73 ? -0.748 -12.611 29.662 1.00 94.31 73 ARG A C 1
ATOM 546 O O . ARG A 1 73 ? -1.614 -13.112 30.374 1.00 94.31 73 ARG A O 1
ATOM 553 N N . GLN A 1 74 ? 0.545 -12.615 29.971 1.00 96.00 74 GLN A N 1
ATOM 554 C CA . GLN A 1 74 ? 1.050 -13.181 31.213 1.00 96.00 74 GLN A CA 1
ATOM 555 C C . GLN A 1 74 ? 0.533 -12.400 32.427 1.00 96.00 74 GLN A C 1
ATOM 557 O O . GLN A 1 74 ? 0.036 -13.010 33.368 1.00 96.00 74 GLN A O 1
ATOM 562 N N . GLN A 1 75 ? 0.528 -11.065 32.368 1.00 96.38 75 GLN A N 1
ATOM 563 C CA . GLN A 1 75 ? -0.059 -10.230 33.420 1.00 96.38 75 GLN A CA 1
ATOM 564 C C . GLN A 1 75 ? -1.551 -10.519 33.628 1.00 96.38 75 GLN A C 1
ATOM 566 O O . GLN A 1 75 ? -1.999 -10.612 34.768 1.00 96.38 75 GLN A O 1
ATOM 571 N N . ILE A 1 76 ? -2.325 -10.697 32.552 1.00 95.12 76 ILE A N 1
ATOM 572 C CA . ILE A 1 76 ? -3.744 -11.070 32.655 1.00 95.12 76 ILE A CA 1
ATOM 573 C C . ILE A 1 76 ? -3.893 -12.449 33.307 1.00 95.12 76 ILE A C 1
ATOM 575 O O . ILE A 1 76 ? -4.670 -12.583 34.247 1.00 95.12 76 ILE A O 1
ATOM 579 N N . ALA A 1 77 ? -3.119 -13.449 32.880 1.00 95.69 77 ALA A N 1
ATOM 580 C CA . ALA A 1 77 ? -3.167 -14.794 33.457 1.00 95.69 77 ALA A CA 1
ATOM 581 C C . ALA A 1 77 ? -2.780 -14.814 34.953 1.00 95.69 77 ALA A C 1
ATOM 583 O O . ALA A 1 77 ? -3.392 -15.526 35.757 1.00 95.69 77 ALA A O 1
ATOM 584 N N . ASP A 1 78 ? -1.809 -13.995 35.359 1.00 96.88 78 ASP A N 1
ATOM 585 C CA . ASP A 1 78 ? -1.415 -13.831 36.762 1.00 96.88 78 ASP A CA 1
ATOM 586 C C . ASP A 1 78 ? -2.526 -13.146 37.579 1.00 96.88 78 ASP A C 1
ATOM 588 O O . ASP A 1 78 ? -2.850 -13.558 38.697 1.00 96.88 78 ASP A O 1
ATOM 592 N N . LEU A 1 79 ? -3.183 -12.129 37.020 1.00 96.25 79 LEU A N 1
ATOM 593 C CA . LEU A 1 79 ? -4.334 -11.488 37.659 1.00 96.25 79 LEU A CA 1
ATOM 594 C C . LEU A 1 79 ? -5.530 -12.446 37.771 1.00 96.25 79 LEU A C 1
ATOM 596 O O . LEU A 1 79 ? -6.162 -12.530 38.824 1.00 96.25 79 LEU A O 1
ATOM 600 N N . GLU A 1 80 ? -5.827 -13.215 36.730 1.00 96.12 80 GLU A N 1
ATOM 601 C CA . GLU A 1 80 ? -6.902 -14.210 36.737 1.00 96.12 80 GLU A CA 1
ATOM 602 C C . GLU A 1 80 ? -6.631 -15.314 37.763 1.00 96.12 80 GLU A C 1
ATOM 604 O O . GLU A 1 80 ? -7.476 -15.610 38.605 1.00 96.12 80 GLU A O 1
ATOM 609 N N . SER A 1 81 ? -5.428 -15.884 37.783 1.00 95.25 81 SER A N 1
ATOM 610 C CA . SER A 1 81 ? -5.079 -16.920 38.760 1.00 95.25 81 SER A CA 1
ATOM 611 C C . SER A 1 81 ? -5.098 -16.397 40.203 1.00 95.25 81 SER A C 1
ATOM 613 O O . SER A 1 81 ? -5.630 -17.065 41.094 1.00 95.25 81 SER A O 1
ATOM 615 N N . THR A 1 82 ? -4.604 -15.179 40.453 1.00 94.56 82 THR A N 1
ATOM 616 C CA . THR A 1 82 ? -4.643 -14.568 41.793 1.00 94.56 82 THR A CA 1
ATOM 617 C C . THR A 1 82 ? -6.059 -14.201 42.235 1.00 94.56 82 THR A C 1
ATOM 619 O O . THR A 1 82 ? -6.386 -14.342 43.416 1.00 94.56 82 THR A O 1
ATOM 622 N N . THR A 1 83 ? -6.924 -13.760 41.323 1.00 94.50 83 THR A N 1
ATOM 623 C CA . THR A 1 83 ? -8.336 -13.480 41.627 1.00 94.50 83 THR A CA 1
ATOM 624 C C . THR A 1 83 ? -9.124 -14.764 41.881 1.00 94.50 83 THR A C 1
ATOM 626 O O . THR A 1 83 ? -9.864 -14.823 42.865 1.00 94.50 83 THR A O 1
ATOM 629 N N . LEU A 1 84 ? -8.903 -15.822 41.094 1.00 91.31 84 LEU A N 1
ATOM 630 C CA . LEU A 1 84 ? -9.484 -17.146 41.334 1.00 91.31 84 LEU A CA 1
ATOM 631 C C . LEU A 1 84 ? -9.029 -17.735 42.676 1.00 91.31 84 LEU A C 1
ATOM 633 O O . LEU A 1 84 ? -9.853 -18.259 43.425 1.00 91.31 84 LEU A O 1
ATOM 637 N N . ALA A 1 85 ? -7.748 -17.600 43.030 1.00 93.25 85 ALA A N 1
ATOM 638 C CA . ALA A 1 85 ? -7.238 -18.044 44.327 1.00 93.25 85 ALA A CA 1
ATOM 639 C C . ALA A 1 85 ? -7.932 -17.320 45.495 1.00 93.25 85 ALA A C 1
ATOM 641 O O . ALA A 1 85 ? -8.340 -17.970 46.459 1.00 93.25 85 ALA A O 1
ATOM 642 N N . LYS A 1 86 ? -8.135 -15.998 45.382 1.00 91.88 86 LYS A N 1
ATOM 643 C CA . LYS A 1 86 ? -8.868 -15.193 46.377 1.00 91.88 86 LYS A CA 1
ATOM 644 C C . LYS A 1 86 ? -10.345 -15.588 46.483 1.00 91.88 86 LYS A C 1
ATOM 646 O O . LYS A 1 86 ? -10.894 -15.628 47.583 1.00 91.88 86 LYS A O 1
ATOM 651 N N . LEU A 1 87 ? -11.001 -15.892 45.362 1.00 88.81 87 LEU A N 1
ATOM 652 C CA . LEU A 1 87 ? -12.400 -16.329 45.366 1.00 88.81 87 LEU A CA 1
ATOM 653 C C . LEU A 1 87 ? -12.549 -17.706 46.025 1.00 88.81 87 LEU A C 1
ATOM 655 O O . LEU A 1 87 ? -13.435 -17.905 46.859 1.00 88.81 87 LEU A O 1
ATOM 659 N N . ASN A 1 88 ? -11.642 -18.631 45.709 1.00 87.62 88 ASN A N 1
ATOM 660 C CA . ASN A 1 88 ? -11.614 -19.957 46.317 1.00 87.62 88 ASN A CA 1
ATOM 661 C C . ASN A 1 88 ? -11.335 -19.880 47.824 1.00 87.62 88 ASN A C 1
ATOM 663 O O . ASN A 1 88 ? -12.027 -20.548 48.589 1.00 87.62 88 ASN A O 1
ATOM 667 N N . SER A 1 89 ? -10.407 -19.023 48.275 1.00 84.94 89 SER A N 1
ATOM 668 C CA . SER A 1 89 ? -10.164 -18.814 49.711 1.00 84.94 89 SER A CA 1
ATOM 669 C C . SER A 1 89 ? -11.350 -18.174 50.435 1.00 84.94 89 SER A C 1
ATOM 671 O O . SER A 1 89 ? -11.630 -18.527 51.576 1.00 84.94 89 SER A O 1
ATOM 673 N N . ASN A 1 90 ? -12.077 -17.260 49.783 1.00 78.38 90 ASN A N 1
ATOM 674 C CA . ASN A 1 90 ? -13.286 -16.662 50.356 1.00 78.38 90 ASN A CA 1
ATOM 675 C C . ASN A 1 90 ? -14.450 -17.661 50.426 1.00 78.38 90 ASN A C 1
ATOM 677 O O . ASN A 1 90 ? -15.270 -17.609 51.342 1.00 78.38 90 ASN A O 1
ATOM 681 N N . THR A 1 91 ? -14.526 -18.586 49.470 1.00 72.19 91 THR A N 1
ATOM 682 C CA . THR A 1 91 ? -15.546 -19.641 49.461 1.00 72.19 91 THR A CA 1
ATOM 683 C C . THR A 1 91 ? -15.277 -20.660 50.569 1.00 72.19 91 THR A C 1
ATOM 685 O O . THR A 1 91 ? -16.206 -21.064 51.269 1.00 72.19 91 THR A O 1
ATOM 688 N N . THR A 1 92 ? -14.015 -21.039 50.799 1.00 65.19 92 THR A N 1
ATOM 689 C CA . THR A 1 92 ? -13.659 -21.961 51.889 1.00 65.19 92 THR A CA 1
ATOM 690 C C . THR A 1 92 ? -13.796 -21.324 53.272 1.00 65.19 92 THR A C 1
ATOM 692 O O . THR A 1 92 ? -14.274 -21.999 54.181 1.00 65.19 92 THR A O 1
ATOM 695 N N . SER A 1 93 ? -13.485 -20.033 53.442 1.00 62.16 93 SER A N 1
ATOM 696 C CA . SER A 1 93 ? -13.742 -19.329 54.708 1.00 62.16 93 SER A CA 1
ATOM 697 C C . SER A 1 93 ? -15.239 -19.153 54.990 1.00 62.16 93 SER A C 1
ATOM 699 O O . SER A 1 93 ? -15.674 -19.381 56.115 1.00 62.16 93 SER A O 1
ATOM 701 N N . SER A 1 94 ? -16.054 -18.876 53.967 1.00 57.25 94 SER A N 1
ATOM 702 C CA . SER A 1 94 ? -17.519 -18.784 54.112 1.00 57.25 94 SER A CA 1
ATOM 703 C C . SER A 1 94 ? -18.184 -20.138 54.407 1.00 57.25 94 SER A C 1
ATOM 705 O O . SER A 1 94 ? -19.264 -20.182 54.991 1.00 57.25 94 SER A O 1
ATOM 707 N N . SER A 1 95 ? -17.543 -21.248 54.024 1.00 54.38 95 SER A N 1
ATOM 708 C CA . SER A 1 95 ? -18.025 -22.611 54.302 1.00 54.38 95 SER A CA 1
ATOM 709 C C . SER A 1 95 ? -17.654 -23.096 55.711 1.00 54.38 95 SER A C 1
ATOM 711 O O . SER A 1 95 ? -18.348 -23.945 56.266 1.00 54.38 95 SER A O 1
ATOM 713 N N . ALA A 1 96 ? -16.583 -22.560 56.309 1.00 53.88 96 ALA A N 1
ATOM 714 C CA . ALA A 1 96 ? -16.162 -22.902 57.669 1.00 53.88 96 ALA A CA 1
ATOM 715 C C . ALA A 1 96 ? -17.054 -22.254 58.749 1.00 53.88 96 ALA A C 1
ATOM 717 O O . ALA A 1 96 ? -17.305 -22.881 59.776 1.00 53.88 96 ALA A O 1
ATOM 718 N N . ASP A 1 97 ? -17.619 -21.071 58.483 1.00 50.59 97 ASP A N 1
ATOM 719 C CA . ASP A 1 97 ? -18.571 -20.395 59.385 1.00 50.59 97 ASP A CA 1
ATOM 720 C C . ASP A 1 97 ? -19.997 -20.993 59.357 1.00 50.59 97 ASP A C 1
ATOM 722 O O . ASP A 1 97 ? -20.829 -20.642 60.193 1.00 50.59 97 ASP A O 1
ATOM 726 N N . GLN A 1 98 ? -20.299 -21.935 58.450 1.00 50.50 98 GLN A N 1
ATOM 727 C CA . GLN A 1 98 ? -21.594 -22.643 58.397 1.00 50.50 98 GLN A CA 1
ATOM 728 C C . GLN A 1 98 ? -21.584 -24.042 59.043 1.00 50.50 98 GLN A C 1
ATOM 730 O O . GLN A 1 98 ? -22.624 -24.696 59.094 1.00 50.50 98 GLN A O 1
ATOM 735 N N . ALA A 1 99 ? -20.451 -24.518 59.574 1.00 46.91 99 ALA A N 1
ATOM 736 C CA . ALA A 1 99 ? -20.339 -25.880 60.114 1.00 46.91 99 ALA A CA 1
ATOM 737 C C . ALA A 1 99 ? -20.603 -26.011 61.632 1.00 46.91 99 ALA A C 1
ATOM 739 O O . ALA A 1 99 ? -20.560 -27.121 62.160 1.00 46.91 99 ALA A O 1
ATOM 740 N N . ILE A 1 100 ? -20.921 -24.921 62.344 1.00 51.84 100 ILE A N 1
ATOM 741 C CA . ILE A 1 100 ? -21.295 -24.952 63.772 1.00 51.84 100 ILE A CA 1
ATOM 742 C C . ILE A 1 100 ? -22.693 -24.347 63.951 1.00 51.84 100 ILE A C 1
ATOM 744 O O . ILE A 1 100 ? -22.848 -23.255 64.471 1.00 51.84 100 ILE A O 1
ATOM 748 N N . THR A 1 101 ? -23.724 -25.038 63.469 1.00 48.66 101 THR A N 1
ATOM 749 C CA . THR A 1 101 ? -25.110 -24.970 63.984 1.00 48.66 101 THR A CA 1
ATOM 750 C C . THR A 1 101 ? -25.876 -26.185 63.450 1.00 48.66 101 THR A C 1
ATOM 752 O O . THR A 1 101 ? -26.768 -26.097 62.612 1.00 48.66 101 THR A O 1
ATOM 755 N N . GLN A 1 102 ? -25.492 -27.373 63.926 1.00 48.00 102 GLN A N 1
ATOM 756 C CA . GLN A 1 102 ? -26.396 -28.520 63.938 1.00 48.00 102 GLN A CA 1
ATOM 757 C C . GLN A 1 102 ? -27.383 -28.315 65.086 1.00 48.00 102 GLN A C 1
ATOM 759 O O . GLN A 1 102 ? -27.070 -28.628 66.225 1.00 48.00 102 GLN A O 1
ATOM 764 N N . ASP A 1 103 ? -28.524 -27.709 64.780 1.00 40.41 103 ASP A N 1
ATOM 765 C CA . ASP A 1 103 ? -29.821 -28.080 65.344 1.00 40.41 103 ASP A CA 1
ATOM 766 C C . ASP A 1 103 ? -30.906 -27.310 64.581 1.00 40.41 103 ASP A C 1
ATOM 768 O O . ASP A 1 103 ? -30.924 -26.086 64.575 1.00 40.41 103 ASP A O 1
ATOM 772 N N . SER A 1 104 ? -31.757 -28.065 63.879 1.00 54.53 104 SER A N 1
ATOM 773 C CA . SER A 1 104 ? -33.119 -27.745 63.416 1.00 54.53 104 SER A CA 1
ATOM 774 C C . SER A 1 104 ? -33.510 -26.272 63.152 1.00 54.53 104 SER A C 1
ATOM 776 O O . SER A 1 104 ? -33.568 -25.469 64.084 1.00 54.53 104 SER A O 1
ATOM 778 N N . PRO A 1 105 ? -34.039 -25.953 61.951 1.00 50.69 105 PRO A N 1
ATOM 779 C CA . PRO A 1 105 ? -35.061 -24.914 61.888 1.00 50.69 105 PRO A CA 1
ATOM 780 C C . PRO A 1 105 ? -36.326 -25.343 61.140 1.00 50.69 105 PRO A C 1
ATOM 782 O O . PRO A 1 105 ? -36.316 -25.761 59.982 1.00 50.69 105 PRO A O 1
ATOM 785 N N . SER A 1 106 ? -37.443 -25.143 61.835 1.00 50.59 106 SER A N 1
ATOM 786 C CA . SER A 1 106 ? -38.791 -25.004 61.292 1.00 50.59 106 SER A CA 1
ATOM 787 C C . SER A 1 106 ? -38.853 -24.048 60.085 1.00 50.59 106 SER A C 1
ATOM 789 O O . SER A 1 106 ? -38.170 -23.022 60.086 1.00 50.59 106 SER A O 1
ATOM 791 N N . PRO A 1 107 ? -39.761 -24.284 59.118 1.00 55.88 107 PRO A N 1
ATOM 792 C CA . PRO A 1 107 ? -39.973 -23.413 57.953 1.00 55.88 107 PRO A CA 1
ATOM 793 C C . PRO A 1 107 ? -40.516 -22.003 58.275 1.00 55.88 107 PRO A C 1
ATOM 795 O O . PRO A 1 107 ? -40.572 -21.153 57.394 1.00 55.88 107 PRO A O 1
ATOM 798 N N . SER A 1 108 ? -40.891 -21.704 59.523 1.00 60.00 108 SER A N 1
ATOM 799 C CA . SER A 1 108 ? -41.533 -20.433 59.888 1.00 60.00 108 SER A CA 1
ATOM 800 C C . SER A 1 108 ? -40.570 -19.252 60.066 1.00 60.00 108 SER A C 1
ATOM 802 O O . SER A 1 108 ? -40.966 -18.106 59.851 1.00 60.00 108 SER A O 1
ATOM 804 N N . THR A 1 109 ? -39.306 -19.472 60.441 1.00 60.84 109 THR A N 1
ATOM 805 C CA . THR A 1 109 ? -38.380 -18.366 60.765 1.00 60.84 109 THR A CA 1
ATOM 806 C C . THR A 1 109 ? -37.852 -17.666 59.509 1.00 60.84 109 THR A C 1
ATOM 808 O O . THR A 1 109 ? -37.716 -16.442 59.487 1.00 60.84 109 THR A O 1
ATOM 811 N N . THR A 1 110 ? -37.607 -18.420 58.434 1.00 62.03 110 THR A N 1
ATOM 812 C CA . THR A 1 110 ? -37.208 -17.890 57.120 1.00 62.03 110 THR A CA 1
ATOM 813 C C . THR A 1 110 ? -38.342 -17.121 56.450 1.00 62.03 110 THR A C 1
ATOM 815 O O . THR A 1 110 ? -38.100 -16.034 55.925 1.00 62.03 110 THR A O 1
ATOM 818 N N . GLU A 1 111 ? -39.578 -17.620 56.523 1.00 69.06 111 GLU A N 1
ATOM 819 C CA . GLU A 1 111 ? -40.762 -16.914 56.016 1.00 69.06 111 GLU A CA 1
ATOM 820 C C . GLU A 1 111 ? -41.020 -15.619 56.799 1.00 69.06 111 GLU A C 1
ATOM 822 O O . GLU A 1 111 ? -41.211 -14.562 56.198 1.00 69.06 111 GLU A O 1
ATOM 827 N N . THR A 1 112 ? -40.906 -15.657 58.131 1.00 73.94 112 THR A N 1
ATOM 828 C CA . THR A 1 112 ? -41.064 -14.464 58.982 1.00 73.94 112 THR A CA 1
ATOM 829 C C . THR A 1 112 ? -39.983 -13.414 58.695 1.00 73.94 112 THR A C 1
ATOM 831 O O . THR A 1 112 ? -40.279 -12.222 58.607 1.00 73.94 112 THR A O 1
ATOM 834 N N . TYR A 1 113 ? -38.731 -13.835 58.478 1.00 79.94 113 TYR A N 1
ATOM 835 C CA . TYR A 1 113 ? -37.633 -12.940 58.100 1.00 79.94 113 TYR A CA 1
ATOM 836 C C . TYR A 1 113 ? -37.845 -12.312 56.716 1.00 79.94 113 TYR A C 1
ATOM 838 O O . TYR A 1 113 ? -37.655 -11.106 56.545 1.00 79.94 113 TYR A O 1
ATOM 846 N N . GLN A 1 114 ? -38.285 -13.096 55.729 1.00 82.31 114 GLN A N 1
ATOM 847 C CA . GLN A 1 114 ? -38.607 -12.582 54.397 1.00 82.31 114 GLN A CA 1
ATOM 848 C C . GLN A 1 114 ? -39.790 -11.609 54.432 1.00 82.31 114 GLN A C 1
ATOM 850 O O . GLN A 1 114 ? -39.751 -10.570 53.774 1.00 82.31 114 GLN A O 1
ATOM 855 N N . GLN A 1 115 ? -40.811 -11.888 55.240 1.00 84.38 115 GLN A N 1
ATOM 856 C CA . GLN A 1 115 ? -41.976 -11.022 55.392 1.00 84.38 115 GLN A CA 1
ATOM 857 C C . GLN A 1 115 ? -41.625 -9.707 56.107 1.00 84.38 115 GLN A C 1
ATOM 859 O O . GLN A 1 115 ? -42.039 -8.636 55.661 1.00 84.38 115 GLN A O 1
ATOM 864 N N . ALA A 1 116 ? -40.783 -9.756 57.146 1.00 83.12 116 ALA A N 1
ATOM 865 C CA . ALA A 1 116 ? -40.244 -8.570 57.811 1.00 83.12 116 ALA A CA 1
ATOM 866 C C . ALA A 1 116 ? -39.346 -7.741 56.876 1.00 83.12 116 ALA A C 1
ATOM 868 O O . ALA A 1 116 ? -39.471 -6.518 56.817 1.00 83.12 116 ALA A O 1
ATOM 869 N N . LYS A 1 117 ? -38.493 -8.395 56.079 1.00 88.81 117 LYS A N 1
ATOM 870 C CA . LYS A 1 117 ? -37.669 -7.743 55.053 1.00 88.81 117 LYS A CA 1
ATOM 871 C C . LYS A 1 117 ? -38.532 -7.032 54.013 1.00 88.81 117 LYS A C 1
ATOM 873 O O . LYS A 1 117 ? -38.285 -5.868 53.712 1.00 88.81 117 LYS A O 1
ATOM 878 N N . ASN A 1 118 ? -39.557 -7.702 53.493 1.00 89.75 118 ASN A N 1
ATOM 879 C CA . ASN A 1 118 ? -40.462 -7.120 52.506 1.00 89.75 118 ASN A CA 1
ATOM 880 C C . ASN A 1 118 ? -41.261 -5.949 53.102 1.00 89.75 118 ASN A C 1
ATOM 882 O O . ASN A 1 118 ? -41.380 -4.913 52.456 1.00 89.75 118 ASN A O 1
ATOM 886 N N . SER A 1 119 ? -41.715 -6.054 54.355 1.00 89.75 119 SER A N 1
ATOM 887 C CA . SER A 1 119 ? -42.326 -4.949 55.112 1.00 89.75 119 SER A CA 1
ATOM 888 C C . SER A 1 119 ? -41.398 -3.729 55.199 1.00 89.75 119 SER A C 1
ATOM 890 O O . SER A 1 119 ? -41.787 -2.623 54.826 1.00 89.75 119 SER A O 1
ATOM 892 N N . ILE A 1 120 ? -40.136 -3.926 55.585 1.00 90.75 120 ILE A N 1
ATOM 893 C CA . ILE A 1 120 ? -39.152 -2.840 55.696 1.00 90.75 120 ILE A CA 1
ATOM 894 C C . ILE A 1 120 ? -38.848 -2.225 54.325 1.00 90.75 120 ILE A C 1
ATOM 896 O O . ILE A 1 120 ? -38.816 -1.002 54.197 1.00 90.75 120 ILE A O 1
ATOM 900 N N . LEU A 1 121 ? -38.678 -3.048 53.285 1.00 88.81 121 LEU A N 1
ATOM 901 C CA . LEU A 1 121 ? -38.453 -2.577 51.917 1.00 88.81 121 LEU A CA 1
ATOM 902 C C . LEU A 1 121 ? -39.656 -1.802 51.375 1.00 88.81 121 LEU A C 1
ATOM 904 O O . LEU A 1 121 ? -39.470 -0.774 50.728 1.00 88.81 121 LEU A O 1
ATOM 908 N N . THR A 1 122 ? -40.882 -2.242 51.671 1.00 88.62 122 THR A N 1
ATOM 909 C CA . THR A 1 122 ? -42.089 -1.500 51.288 1.00 88.62 122 THR A CA 1
ATOM 910 C C . THR A 1 122 ? -42.169 -0.166 52.029 1.00 88.62 122 THR A C 1
ATOM 912 O O . THR A 1 122 ? -42.320 0.863 51.374 1.00 88.62 122 THR A O 1
ATOM 915 N N . SER A 1 123 ? -41.929 -0.132 53.343 1.00 90.56 123 SER A N 1
ATOM 916 C CA . SER A 1 123 ? -41.875 1.108 54.132 1.00 90.56 123 SER A CA 1
ATOM 917 C C . SER A 1 123 ? -40.826 2.089 53.590 1.00 90.56 123 SER A C 1
ATOM 919 O O . SER A 1 123 ? -41.148 3.243 53.288 1.00 90.56 123 SER A O 1
ATOM 921 N N . LEU A 1 124 ? -39.609 1.608 53.310 1.00 85.75 124 LEU A N 1
ATOM 922 C CA . LEU A 1 124 ? -38.562 2.392 52.652 1.00 85.75 124 LEU A CA 1
ATOM 923 C C . LEU A 1 124 ? -39.015 2.907 51.281 1.00 85.75 124 LEU A C 1
ATOM 925 O O . LEU A 1 124 ? -38.913 4.106 51.024 1.00 85.75 124 LEU A O 1
ATOM 929 N N . SER A 1 125 ? -39.597 2.053 50.435 1.00 83.19 125 SER A N 1
ATOM 930 C CA . SER A 1 125 ? -40.107 2.442 49.110 1.00 83.19 125 SER A CA 1
ATOM 931 C C . SER A 1 125 ? -41.209 3.510 49.167 1.00 83.19 125 SER A C 1
ATOM 933 O O . SER A 1 125 ? -41.290 4.370 48.285 1.00 83.19 125 SER A O 1
ATOM 935 N N . THR A 1 126 ? -42.031 3.500 50.221 1.00 87.69 126 THR A N 1
ATOM 936 C CA . THR A 1 126 ? -43.077 4.508 50.434 1.00 87.69 126 THR A CA 1
ATOM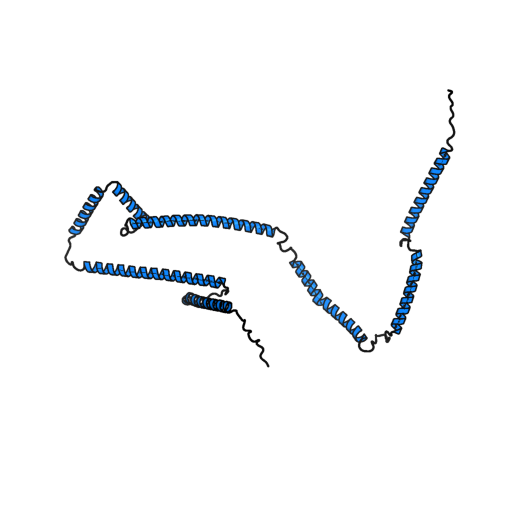 937 C C . THR A 1 126 ? -42.540 5.815 51.015 1.00 87.69 126 THR A C 1
ATOM 939 O O . THR A 1 126 ? -43.075 6.872 50.690 1.00 87.69 126 THR A O 1
ATOM 942 N N . SER A 1 127 ? -41.456 5.761 51.798 1.00 89.25 127 SER A N 1
ATOM 943 C CA . SER A 1 127 ? -40.764 6.932 52.364 1.00 89.25 127 SER A CA 1
ATOM 944 C C . SER A 1 127 ? -39.863 7.675 51.366 1.00 89.25 127 SER A C 1
ATOM 946 O O . SER A 1 127 ? -39.495 8.827 51.594 1.00 89.25 127 SER A O 1
ATOM 948 N N . LEU A 1 128 ? -39.520 7.041 50.242 1.00 87.44 128 LEU A N 1
ATOM 949 C CA . LEU A 1 128 ? -38.728 7.651 49.178 1.00 87.44 128 LEU A CA 1
ATOM 950 C C . LEU A 1 128 ? -39.497 8.792 48.492 1.00 87.44 128 LEU A C 1
ATOM 952 O O . LEU A 1 128 ? -40.648 8.646 48.071 1.00 87.44 128 LEU A O 1
ATOM 956 N N . THR A 1 129 ? -38.824 9.931 48.320 1.00 93.00 129 THR A N 1
ATOM 957 C CA . THR A 1 129 ? -39.350 11.063 47.547 1.00 93.00 129 THR A CA 1
ATOM 958 C C . THR A 1 129 ? -39.584 10.658 46.087 1.00 93.00 129 THR A C 1
ATOM 960 O O . THR A 1 129 ? -38.969 9.722 45.571 1.00 93.00 129 THR A O 1
ATOM 963 N N . SER A 1 130 ? -40.455 11.382 45.373 1.00 89.75 130 SER A N 1
ATOM 964 C CA . SER A 1 130 ? -40.709 11.113 43.945 1.00 89.75 130 SER A CA 1
ATOM 965 C C . SER A 1 130 ? -39.424 11.138 43.107 1.00 89.75 130 SER A C 1
ATOM 967 O O . SER A 1 130 ? -39.264 10.318 42.208 1.00 89.75 130 SER A O 1
ATOM 969 N N . SER A 1 131 ? -38.495 12.036 43.447 1.00 90.44 131 SER A N 1
ATOM 970 C CA . SER A 1 131 ? -37.175 12.125 42.816 1.00 90.44 131 SER A CA 1
ATOM 971 C C . SER A 1 131 ? -36.320 10.881 43.097 1.00 90.44 131 SER A C 1
ATOM 973 O O . SER A 1 131 ? -35.764 10.298 42.171 1.00 90.44 131 SER A O 1
ATOM 975 N N . GLY A 1 132 ? -36.300 10.390 44.344 1.00 88.50 132 GLY A N 1
ATOM 976 C CA . GLY A 1 132 ? -35.578 9.164 44.706 1.00 88.50 132 GLY A CA 1
ATOM 977 C C . GLY A 1 132 ? -36.106 7.905 44.006 1.00 88.50 132 GLY A C 1
ATOM 978 O O . GLY A 1 132 ? -35.337 7.022 43.637 1.00 88.50 132 GLY A O 1
ATOM 979 N N . ARG A 1 133 ? -37.420 7.823 43.756 1.00 88.62 133 ARG A N 1
ATOM 980 C CA . ARG A 1 133 ? -38.000 6.723 42.964 1.00 88.62 133 ARG A CA 1
ATOM 981 C C . ARG A 1 133 ? -37.604 6.797 41.489 1.00 88.62 133 ARG A C 1
ATOM 983 O O . ARG A 1 133 ? -37.328 5.767 40.877 1.00 88.62 133 ARG A O 1
ATOM 990 N N . GLN A 1 134 ? -37.550 8.000 40.920 1.00 92.06 134 GLN A N 1
ATOM 991 C CA . GLN A 1 134 ? -37.115 8.208 39.536 1.00 92.06 134 GLN A CA 1
ATOM 992 C C . GLN A 1 134 ? -35.629 7.884 39.341 1.00 92.06 134 GLN A C 1
ATOM 994 O O . GLN A 1 134 ? -35.273 7.263 38.345 1.00 92.06 134 GLN A O 1
ATOM 999 N N . SER A 1 135 ? -34.764 8.230 40.297 1.00 89.50 135 SER A N 1
ATOM 1000 C CA . SER A 1 135 ? -33.336 7.900 40.211 1.00 89.50 135 SER A CA 1
ATOM 1001 C C . SER A 1 135 ? -33.056 6.404 40.388 1.00 89.50 135 SER A C 1
ATOM 1003 O O . SER A 1 135 ? -32.208 5.848 39.697 1.00 89.50 135 SER A O 1
ATOM 1005 N N . LEU A 1 136 ? -33.786 5.712 41.267 1.00 87.25 136 LEU A N 1
ATOM 1006 C CA . LEU A 1 136 ? -33.656 4.257 41.408 1.00 87.25 136 LEU A CA 1
ATOM 1007 C C . LEU A 1 136 ? -34.158 3.506 40.173 1.00 87.25 136 LEU A C 1
ATOM 1009 O O . LEU A 1 136 ? -33.535 2.536 39.746 1.00 87.25 136 LEU A O 1
ATOM 1013 N N . THR A 1 137 ? -35.264 3.954 39.578 1.00 90.12 137 THR A N 1
ATOM 1014 C CA . THR A 1 137 ? -35.778 3.350 38.340 1.00 90.12 137 THR A CA 1
ATOM 1015 C C . THR A 1 137 ? -34.856 3.615 37.153 1.00 90.12 137 THR A C 1
ATOM 1017 O O . THR A 1 137 ? -34.651 2.700 36.360 1.00 90.12 137 THR A O 1
ATOM 1020 N N . SER A 1 138 ? -34.231 4.796 37.062 1.00 91.06 138 SER A N 1
ATOM 1021 C CA . SER A 1 138 ? -33.226 5.077 36.030 1.00 91.06 138 SER A CA 1
ATOM 1022 C C . SER A 1 138 ? -31.923 4.294 36.231 1.00 91.06 138 SER A C 1
ATOM 1024 O O . SER A 1 138 ? -31.345 3.819 35.260 1.00 91.06 138 SER A O 1
ATOM 1026 N N . LEU A 1 139 ? -31.469 4.081 37.469 1.00 87.62 139 LEU A N 1
ATOM 1027 C CA . LEU A 1 139 ? -30.317 3.211 37.745 1.00 87.62 139 LEU A CA 1
ATOM 1028 C C . LEU A 1 139 ? -30.625 1.743 37.449 1.00 87.62 139 LEU A C 1
ATOM 1030 O O . LEU A 1 139 ? -29.798 1.048 36.863 1.00 87.62 139 LEU A O 1
ATOM 1034 N N . SER A 1 140 ? -31.818 1.272 37.814 1.00 88.44 140 SER A N 1
ATOM 1035 C CA . SER A 1 140 ? -32.252 -0.085 37.491 1.00 88.44 140 SER A CA 1
ATOM 1036 C C . SER A 1 140 ? -32.366 -0.287 35.983 1.00 88.44 140 SER A C 1
ATOM 1038 O O . SER A 1 140 ? -31.961 -1.340 35.494 1.00 88.44 140 SER A O 1
ATOM 1040 N N . SER A 1 141 ? -32.893 0.690 35.241 1.00 90.50 141 SER A N 1
ATOM 1041 C CA . SER A 1 141 ? -32.958 0.597 33.785 1.00 90.50 141 SER A CA 1
ATOM 1042 C C . SER A 1 141 ? -31.563 0.646 33.165 1.00 90.50 141 SER A C 1
ATOM 1044 O O . SER A 1 141 ? -31.271 -0.186 32.314 1.00 90.50 141 SER A O 1
ATOM 1046 N N . LEU A 1 142 ? -30.661 1.514 33.640 1.00 88.00 142 LEU A N 1
ATOM 1047 C CA . LEU A 1 142 ? -29.263 1.539 33.194 1.00 88.00 142 LEU A CA 1
ATOM 1048 C C . LEU A 1 142 ? -28.557 0.201 33.450 1.00 88.00 142 LEU A C 1
ATOM 1050 O O . LEU A 1 142 ? -27.944 -0.349 32.538 1.00 88.00 142 LEU A O 1
ATOM 1054 N N . SER A 1 143 ? -28.706 -0.371 34.646 1.00 88.75 143 SER A N 1
ATOM 1055 C CA . SER A 1 143 ? -28.150 -1.685 34.988 1.00 88.75 143 SER A CA 1
ATOM 1056 C C . SER A 1 143 ? -28.687 -2.795 34.082 1.00 88.75 143 SER A C 1
ATOM 1058 O O . SER A 1 143 ? -27.911 -3.655 33.668 1.00 88.75 143 SER A O 1
ATOM 1060 N N . GLN A 1 144 ? -29.977 -2.755 33.728 1.00 89.81 144 GLN A N 1
ATOM 1061 C CA . GLN A 1 144 ? -30.575 -3.692 32.774 1.00 89.81 144 GLN A CA 1
ATOM 1062 C C . GLN A 1 144 ? -30.040 -3.484 31.354 1.00 89.81 144 GLN A C 1
ATOM 1064 O O . GLN A 1 144 ? -29.672 -4.455 30.702 1.00 89.81 144 GLN A O 1
ATOM 1069 N N . THR A 1 145 ? -29.945 -2.238 30.878 1.00 89.12 145 THR A N 1
ATOM 1070 C CA . THR A 1 145 ? -29.417 -1.946 29.533 1.00 89.12 145 THR A CA 1
ATOM 1071 C C . THR A 1 145 ? -27.958 -2.360 29.380 1.00 89.12 145 THR A C 1
ATOM 1073 O O . THR A 1 145 ? -27.579 -2.891 28.342 1.00 89.12 145 THR A O 1
ATOM 1076 N N . LEU A 1 146 ? -27.158 -2.190 30.433 1.00 85.00 146 LEU A N 1
ATOM 1077 C CA . LEU A 1 146 ? -25.761 -2.615 30.483 1.00 85.00 146 LEU A CA 1
ATOM 1078 C C . LEU A 1 146 ? -25.612 -4.113 30.810 1.00 85.00 146 LEU A C 1
ATOM 1080 O O . LEU A 1 146 ? -24.496 -4.621 30.807 1.00 85.00 146 LEU A O 1
ATOM 1084 N N . SER A 1 147 ? -26.720 -4.821 31.083 1.00 84.88 147 SER A N 1
ATOM 1085 C CA . SER A 1 147 ? -26.758 -6.245 31.455 1.00 84.88 147 SER A CA 1
ATOM 1086 C C . SER A 1 147 ? -25.769 -6.614 32.571 1.00 84.88 147 SER A C 1
ATOM 1088 O O . SER A 1 147 ? -25.171 -7.690 32.565 1.00 84.88 147 SER A O 1
ATOM 1090 N N . LEU A 1 148 ? -25.578 -5.707 33.534 1.00 81.62 148 LEU A N 1
ATOM 1091 C CA . LEU A 1 148 ? -24.632 -5.892 34.633 1.00 81.62 148 LEU A CA 1
ATOM 1092 C C . LEU A 1 148 ? -25.229 -6.795 35.728 1.00 81.62 148 LEU A C 1
ATOM 1094 O O . LEU A 1 148 ? -26.422 -6.683 36.029 1.00 81.62 148 LEU A O 1
ATOM 1098 N N . PRO A 1 149 ? -24.422 -7.660 36.374 1.00 80.75 149 PRO A N 1
ATOM 1099 C CA . PRO A 1 149 ? -24.872 -8.460 37.507 1.00 80.75 149 PRO A CA 1
ATOM 1100 C C . PRO A 1 149 ? -25.380 -7.578 38.663 1.00 80.75 149 PRO A C 1
ATOM 1102 O O . PRO A 1 149 ? -24.771 -6.548 38.960 1.00 80.75 149 PRO A O 1
ATOM 1105 N N . PRO A 1 150 ? -26.425 -7.998 39.403 1.00 68.56 150 PRO A N 1
ATOM 1106 C CA . PRO A 1 150 ? -26.992 -7.215 40.507 1.00 68.56 150 PRO A CA 1
ATOM 1107 C C . PRO A 1 150 ? -26.013 -6.998 41.675 1.00 68.56 150 PRO A C 1
ATOM 1109 O O . PRO A 1 150 ? -26.215 -6.096 42.482 1.00 68.56 150 PRO A O 1
ATOM 1112 N N . SER A 1 151 ? -24.937 -7.789 41.761 1.00 66.44 151 SER A N 1
ATOM 1113 C CA . SER A 1 151 ? -23.848 -7.614 42.732 1.00 66.44 151 SER A CA 1
ATOM 1114 C C . SER A 1 151 ? -22.901 -6.454 42.400 1.00 66.44 151 SER A C 1
ATOM 1116 O O . SER A 1 151 ? -22.152 -6.027 43.273 1.00 66.44 151 SER A O 1
ATOM 1118 N N . GLN A 1 152 ? -22.934 -5.936 41.168 1.00 61.75 152 GLN A N 1
ATOM 1119 C CA . GLN A 1 152 ? -22.085 -4.842 40.674 1.00 61.75 152 GLN A CA 1
ATOM 1120 C C . GLN A 1 152 ? -22.877 -3.548 40.421 1.00 61.75 152 GLN A C 1
ATOM 1122 O O . GLN A 1 152 ? -22.383 -2.629 39.770 1.00 61.75 152 GLN A O 1
ATOM 1127 N N . ALA A 1 153 ? -24.103 -3.452 40.945 1.00 66.94 153 ALA A N 1
ATOM 1128 C CA . ALA A 1 153 ? -24.989 -2.296 40.799 1.00 66.94 153 ALA A CA 1
ATOM 1129 C C . ALA A 1 153 ? -24.569 -1.093 41.674 1.00 66.94 153 ALA A C 1
ATOM 1131 O O . ALA A 1 153 ? -25.411 -0.393 42.239 1.00 66.94 153 ALA A O 1
ATOM 1132 N N . GLU A 1 154 ? -23.264 -0.848 41.813 1.00 82.31 154 GLU A N 1
ATOM 1133 C CA . GLU A 1 154 ? -22.757 0.367 42.438 1.00 82.31 154 GLU A CA 1
ATOM 1134 C C . GLU A 1 154 ? -22.888 1.533 41.437 1.00 82.31 154 GLU A C 1
ATOM 1136 O O . GLU A 1 154 ? -22.452 1.415 40.286 1.00 82.31 154 GLU A O 1
ATOM 1141 N N . PRO A 1 155 ? -23.469 2.681 41.832 1.00 82.44 155 PRO A N 1
ATOM 1142 C CA . PRO A 1 155 ? -23.724 3.794 40.916 1.00 82.44 155 PRO A CA 1
ATOM 1143 C C . PRO A 1 155 ? -22.450 4.346 40.261 1.00 82.44 155 PRO A C 1
ATOM 1145 O O . PRO A 1 155 ? -22.499 4.801 39.120 1.00 82.44 155 PRO A O 1
ATOM 1148 N N . LEU A 1 156 ? -21.303 4.273 40.946 1.00 87.19 156 LEU A N 1
ATOM 1149 C CA . LEU A 1 156 ? -20.020 4.734 40.414 1.00 87.19 156 LEU A CA 1
ATOM 1150 C C . LEU A 1 156 ? -19.505 3.822 39.289 1.00 87.19 156 LEU A C 1
ATOM 1152 O O . LEU A 1 156 ? -19.010 4.319 38.279 1.00 87.19 156 LEU A O 1
ATOM 1156 N N . HIS A 1 157 ? -19.691 2.506 39.422 1.00 85.88 157 HIS A N 1
ATOM 1157 C CA . HIS A 1 157 ? -19.324 1.528 38.396 1.00 85.88 157 HIS A CA 1
ATOM 1158 C C . HIS A 1 157 ? -20.247 1.608 37.169 1.00 85.88 157 HIS A C 1
ATOM 1160 O O . HIS A 1 157 ? -19.803 1.534 36.024 1.00 85.88 157 HIS A O 1
ATOM 1166 N N . LEU A 1 158 ? -21.545 1.843 37.387 1.00 87.06 158 LEU A N 1
ATOM 1167 C CA . LEU A 1 158 ? -22.485 2.112 36.295 1.00 87.06 158 LEU A CA 1
ATOM 1168 C C . LEU A 1 158 ? -22.094 3.379 35.524 1.00 87.06 158 LEU A C 1
ATOM 1170 O O . LEU A 1 158 ? -22.043 3.361 34.295 1.00 87.06 158 LEU A O 1
ATOM 1174 N N . ALA A 1 159 ? -21.752 4.459 36.228 1.00 88.38 159 ALA A N 1
ATOM 1175 C CA . ALA A 1 159 ? -21.328 5.705 35.600 1.00 88.38 159 ALA A CA 1
ATOM 1176 C C . ALA A 1 159 ? -20.015 5.557 34.811 1.00 88.38 159 ALA A C 1
ATOM 1178 O O . ALA A 1 159 ? -19.919 6.079 33.699 1.00 88.38 159 ALA A O 1
ATOM 1179 N N . SER A 1 160 ? -19.023 4.832 35.341 1.00 90.81 160 SER A N 1
ATOM 1180 C CA . SER A 1 160 ? -17.764 4.592 34.628 1.00 90.81 160 SER A CA 1
ATOM 1181 C C . SER A 1 160 ? -17.971 3.740 33.376 1.00 90.81 160 SER A C 1
ATOM 1183 O O . SER A 1 160 ? -17.420 4.081 32.333 1.00 90.81 160 SER A O 1
ATOM 1185 N N . SER A 1 161 ? -18.815 2.704 33.446 1.00 90.25 161 SER A N 1
ATOM 1186 C CA . SER A 1 161 ? -19.146 1.862 32.288 1.00 90.25 161 SER A CA 1
ATOM 1187 C C . SER A 1 161 ? -19.917 2.620 31.198 1.00 90.25 161 SER A C 1
ATOM 1189 O O . SER A 1 161 ? -19.658 2.450 30.008 1.00 90.25 161 SER A O 1
ATOM 1191 N N . LEU A 1 162 ? -20.822 3.525 31.583 1.00 89.81 162 LEU A N 1
ATOM 1192 C CA . LEU A 1 162 ? -21.508 4.405 30.638 1.00 89.81 162 LEU A CA 1
ATOM 1193 C C . LEU A 1 162 ? -20.518 5.371 29.987 1.00 89.81 162 LEU A C 1
ATOM 1195 O O . LEU A 1 162 ? -20.550 5.557 28.771 1.00 89.81 162 LEU A O 1
ATOM 1199 N N . LEU A 1 163 ? -19.623 5.971 30.776 1.00 94.81 163 LEU A N 1
ATOM 1200 C CA . LEU A 1 163 ? -18.605 6.873 30.252 1.00 94.81 163 LEU A CA 1
ATOM 1201 C C . LEU A 1 163 ? -17.658 6.139 29.298 1.00 94.81 163 LEU A C 1
ATOM 1203 O O . LEU A 1 163 ? -17.367 6.680 28.237 1.00 94.81 163 LEU A O 1
ATOM 1207 N N . SER A 1 164 ? -17.230 4.917 29.626 1.00 94.88 164 SER A N 1
ATOM 1208 C CA . SER A 1 164 ? -16.382 4.115 28.740 1.00 94.88 164 SER A CA 1
ATOM 1209 C C . SER A 1 164 ? -17.100 3.731 27.451 1.00 94.88 164 SER A C 1
ATOM 1211 O O . SER A 1 164 ? -16.508 3.799 26.381 1.00 94.88 164 SER A O 1
ATOM 1213 N N . LEU A 1 165 ? -18.388 3.388 27.523 1.00 94.19 165 LEU A N 1
ATOM 1214 C CA . LEU A 1 165 ? -19.174 3.101 26.326 1.00 94.19 165 LEU A CA 1
ATOM 1215 C C . LEU A 1 165 ? -19.346 4.362 25.467 1.00 94.19 165 LEU A C 1
ATOM 1217 O O . LEU A 1 165 ? -19.239 4.312 24.248 1.00 94.19 165 LEU A O 1
ATOM 1221 N N . SER A 1 166 ? -19.572 5.515 26.096 1.00 95.56 166 SER A N 1
ATOM 1222 C CA . SER A 1 166 ? -19.676 6.799 25.401 1.00 95.56 166 SER A CA 1
ATOM 1223 C C . SER A 1 166 ? -18.358 7.190 24.729 1.00 95.56 166 SER A C 1
ATOM 1225 O O . SER A 1 166 ? -18.356 7.634 23.579 1.00 95.56 166 SER A O 1
ATOM 1227 N N . THR A 1 167 ? -17.216 7.003 25.396 1.00 97.31 167 THR A N 1
ATOM 1228 C CA . THR A 1 167 ? -15.908 7.257 24.775 1.00 97.31 167 THR A CA 1
ATOM 1229 C C . THR A 1 167 ? -15.641 6.282 23.637 1.00 97.31 167 THR A C 1
ATOM 1231 O O . THR A 1 167 ? -15.175 6.712 22.587 1.00 97.31 167 THR A O 1
ATOM 1234 N N . GLU A 1 168 ? -15.991 5.006 23.791 1.00 97.31 168 GLU A N 1
ATOM 1235 C CA . GLU A 1 168 ? -15.880 4.004 22.732 1.00 97.31 168 GLU A CA 1
ATOM 1236 C C . GLU A 1 168 ? -16.738 4.370 21.514 1.00 97.31 168 GLU A C 1
ATOM 1238 O O . GLU A 1 168 ? -16.212 4.446 20.406 1.00 97.31 168 GLU A O 1
ATOM 1243 N N . ILE A 1 169 ? -18.016 4.705 21.708 1.00 97.50 169 ILE A N 1
ATOM 1244 C CA . ILE A 1 169 ? -18.917 5.144 20.631 1.00 97.50 169 ILE A CA 1
ATOM 1245 C C . ILE A 1 169 ? -18.333 6.351 19.888 1.00 97.50 169 ILE A C 1
ATOM 1247 O O . ILE A 1 169 ? -18.309 6.368 18.657 1.00 97.50 169 ILE A O 1
ATOM 1251 N N . ASN A 1 170 ? -17.821 7.345 20.618 1.00 97.75 170 ASN A N 1
ATOM 1252 C CA . ASN A 1 170 ? -17.215 8.527 20.008 1.00 97.75 170 ASN A CA 1
ATOM 1253 C C . ASN A 1 170 ? -15.924 8.191 19.249 1.00 97.75 170 ASN A C 1
ATOM 1255 O O . ASN A 1 170 ? -15.712 8.699 18.149 1.00 97.75 170 ASN A O 1
ATOM 1259 N N . ASN A 1 171 ? -15.081 7.313 19.794 1.00 97.94 171 ASN A N 1
ATOM 1260 C CA . ASN A 1 171 ? -13.857 6.863 19.134 1.00 97.94 171 ASN A CA 1
ATOM 1261 C C . ASN A 1 171 ? -14.166 6.099 17.840 1.00 97.94 171 ASN A C 1
ATOM 1263 O O . ASN A 1 171 ? -13.520 6.343 16.821 1.00 97.94 171 ASN A O 1
ATOM 1267 N N . LEU A 1 172 ? -15.170 5.214 17.851 1.00 98.12 172 LEU A N 1
ATOM 1268 C CA . LEU A 1 172 ? -15.626 4.515 16.648 1.00 98.12 172 LEU A CA 1
ATOM 1269 C C . LEU A 1 172 ? -16.212 5.491 15.624 1.00 98.12 172 LEU A C 1
ATOM 1271 O O . LEU A 1 172 ? -15.923 5.358 14.436 1.00 98.12 172 LEU A O 1
ATOM 1275 N N . GLY A 1 173 ? -16.973 6.495 16.069 1.00 98.25 173 GLY A N 1
ATOM 1276 C CA . GLY A 1 173 ? -17.483 7.561 15.204 1.00 98.25 173 GLY A CA 1
ATOM 1277 C C . GLY A 1 173 ? -16.356 8.319 14.497 1.00 98.25 173 GLY A C 1
ATOM 1278 O O . GLY A 1 173 ? -16.341 8.407 13.270 1.00 98.25 173 GLY A O 1
ATOM 1279 N N . GLN A 1 174 ? -15.350 8.772 15.250 1.00 97.31 174 GLN A N 1
ATOM 1280 C CA . GLN A 1 174 ? -14.175 9.457 14.695 1.00 97.31 174 GLN A CA 1
ATOM 1281 C C . GLN A 1 174 ? -13.356 8.555 13.758 1.00 97.31 174 GLN A C 1
ATOM 1283 O O . GLN A 1 174 ? -12.864 9.005 12.720 1.00 97.31 174 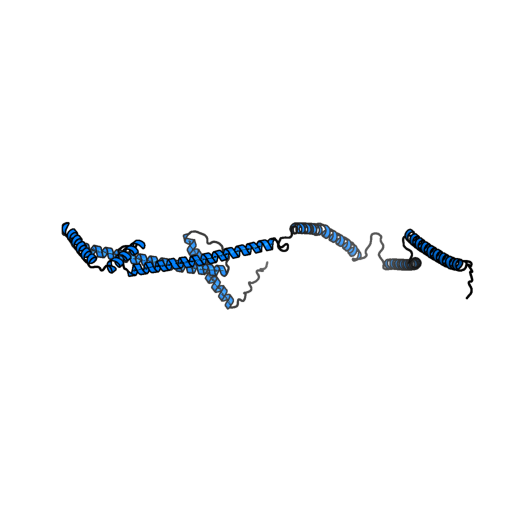GLN A O 1
ATOM 1288 N N . ALA A 1 175 ? -13.203 7.272 14.100 1.00 97.38 175 ALA A N 1
ATOM 1289 C CA . ALA A 1 175 ? -12.528 6.303 13.242 1.00 97.38 175 ALA A CA 1
ATOM 1290 C C . ALA A 1 175 ? -13.288 6.085 11.924 1.00 97.38 175 ALA A C 1
ATOM 1292 O O . ALA A 1 175 ? -12.650 5.982 10.874 1.00 97.38 175 ALA A O 1
ATOM 1293 N N . GLY A 1 176 ? -14.623 6.074 11.970 1.00 98.44 176 GLY A N 1
ATOM 1294 C CA . GLY A 1 176 ? -15.494 6.018 10.796 1.00 98.44 176 GLY A CA 1
ATOM 1295 C C . GLY A 1 176 ? -15.285 7.212 9.867 1.00 98.44 176 GLY A C 1
ATOM 1296 O O . GLY A 1 176 ? -14.949 7.024 8.701 1.00 98.44 176 GLY A O 1
ATOM 1297 N N . GLU A 1 177 ? -15.348 8.436 10.396 1.00 98.38 177 GLU A N 1
ATOM 1298 C CA . GLU A 1 177 ? -15.105 9.654 9.604 1.00 98.38 177 GLU A CA 1
ATOM 1299 C C . GLU A 1 177 ? -13.713 9.654 8.955 1.00 98.38 177 GLU A C 1
ATOM 1301 O O . GLU A 1 177 ? -13.543 9.995 7.781 1.00 98.38 177 GLU A O 1
ATOM 1306 N N . ARG A 1 178 ? -12.687 9.221 9.697 1.00 98.31 178 ARG A N 1
ATOM 1307 C CA . ARG A 1 178 ? -11.324 9.097 9.166 1.00 98.31 178 ARG A CA 1
ATOM 1308 C C . ARG A 1 178 ? -11.236 8.051 8.051 1.00 98.31 178 ARG A C 1
ATOM 1310 O O . ARG A 1 178 ? -10.518 8.277 7.073 1.00 98.31 178 ARG A O 1
ATOM 1317 N N . LEU A 1 179 ? -11.920 6.916 8.196 1.00 98.44 179 LEU A N 1
ATOM 1318 C CA . LEU A 1 179 ? -11.974 5.877 7.170 1.00 98.44 179 LEU A CA 1
ATOM 1319 C C . LEU A 1 179 ? -12.643 6.409 5.899 1.00 98.44 179 LEU A C 1
ATOM 1321 O O . LEU A 1 179 ? -12.111 6.197 4.811 1.00 98.44 179 LEU A O 1
ATOM 1325 N N . ASP A 1 180 ? -13.731 7.164 6.030 1.00 98.56 180 ASP A N 1
ATOM 1326 C CA . ASP A 1 180 ? -14.432 7.771 4.897 1.00 98.56 180 ASP A CA 1
ATOM 1327 C C . ASP A 1 180 ? -13.543 8.763 4.140 1.00 98.56 180 ASP A C 1
ATOM 1329 O O . ASP A 1 180 ? -13.457 8.720 2.908 1.00 98.56 180 ASP A O 1
ATOM 1333 N N . LEU A 1 181 ? -12.799 9.609 4.861 1.00 98.50 181 LEU A N 1
ATOM 1334 C CA . LEU A 1 181 ? -11.828 10.525 4.256 1.00 98.50 181 LEU A CA 1
ATOM 1335 C C . LEU A 1 181 ? -10.716 9.779 3.509 1.00 98.50 181 LEU A C 1
ATOM 1337 O O . LEU A 1 181 ? -10.340 10.168 2.398 1.00 98.50 181 LEU A O 1
ATOM 1341 N N . LEU A 1 182 ? -10.190 8.704 4.099 1.00 98.50 182 LEU A N 1
ATOM 1342 C CA . LEU A 1 182 ? -9.162 7.875 3.473 1.00 98.50 182 LEU A CA 1
ATOM 1343 C C . LEU A 1 182 ? -9.705 7.160 2.231 1.00 98.50 182 LEU A C 1
ATOM 1345 O O . LEU A 1 182 ? -9.033 7.128 1.201 1.00 98.50 182 LEU A O 1
ATOM 1349 N N . ASN A 1 183 ? -10.933 6.653 2.290 1.00 98.38 183 ASN A N 1
ATOM 1350 C CA . ASN A 1 183 ? -11.582 5.991 1.166 1.00 98.38 183 ASN A CA 1
ATOM 1351 C C . ASN A 1 183 ? -11.807 6.971 0.003 1.00 98.38 183 ASN A C 1
ATOM 1353 O O . ASN A 1 183 ? -11.480 6.674 -1.146 1.00 98.38 183 ASN A O 1
ATOM 1357 N N . LEU A 1 184 ? -12.238 8.200 0.305 1.00 98.56 184 LEU A N 1
ATOM 1358 C CA . LEU A 1 184 ? -12.360 9.272 -0.683 1.00 98.56 184 LEU A CA 1
ATOM 1359 C C . LEU A 1 184 ? -10.998 9.630 -1.296 1.00 98.56 184 LEU A C 1
ATOM 1361 O O . LEU A 1 184 ? -10.891 9.825 -2.510 1.00 98.56 184 LEU A O 1
ATOM 1365 N N . HIS A 1 185 ? -9.940 9.687 -0.485 1.00 98.44 185 HIS A N 1
ATOM 1366 C CA . HIS A 1 185 ? -8.585 9.920 -0.978 1.00 98.44 185 HIS A CA 1
ATOM 1367 C C . HIS A 1 185 ? -8.114 8.801 -1.917 1.00 98.44 185 HIS A C 1
ATOM 1369 O O . HIS A 1 185 ? -7.624 9.100 -3.005 1.00 98.44 185 HIS A O 1
ATOM 1375 N N . ILE A 1 186 ? -8.309 7.532 -1.545 1.00 98.25 186 ILE A N 1
ATOM 1376 C CA . ILE A 1 186 ? -7.965 6.374 -2.382 1.00 98.25 186 ILE A CA 1
ATOM 1377 C C . ILE A 1 186 ? -8.766 6.400 -3.687 1.00 98.25 186 ILE A C 1
ATOM 1379 O O . ILE A 1 186 ? -8.184 6.237 -4.759 1.00 98.25 186 ILE A O 1
ATOM 1383 N N . ALA A 1 187 ? -10.069 6.677 -3.636 1.00 98.31 187 ALA A N 1
ATOM 1384 C CA . ALA A 1 187 ? -10.908 6.803 -4.828 1.00 98.31 187 ALA A CA 1
ATOM 1385 C C . ALA A 1 187 ? -10.422 7.931 -5.758 1.00 98.31 187 ALA A C 1
ATOM 1387 O O . ALA A 1 187 ? -10.373 7.779 -6.979 1.00 98.31 187 ALA A O 1
ATOM 1388 N N . ARG A 1 188 ? -9.990 9.067 -5.196 1.00 98.38 188 ARG A N 1
ATOM 1389 C CA . ARG A 1 188 ? -9.417 10.169 -5.982 1.00 98.38 188 ARG A CA 1
ATOM 1390 C C . ARG A 1 188 ? -8.052 9.807 -6.573 1.00 98.38 188 ARG A C 1
ATOM 1392 O O . ARG A 1 188 ? -7.790 10.138 -7.728 1.00 98.38 188 ARG A O 1
ATOM 1399 N N . ALA A 1 189 ? -7.189 9.153 -5.799 1.00 97.94 189 ALA A N 1
ATOM 1400 C CA . ALA A 1 189 ? -5.859 8.743 -6.237 1.00 97.94 189 ALA A CA 1
ATOM 1401 C C . ALA A 1 189 ? -5.940 7.695 -7.353 1.00 97.94 189 ALA A C 1
ATOM 1403 O O . ALA A 1 189 ? -5.294 7.858 -8.383 1.00 97.94 189 ALA A O 1
ATOM 1404 N N . THR A 1 190 ? -6.792 6.681 -7.196 1.00 98.00 190 THR A N 1
ATOM 1405 C CA . THR A 1 190 ? -7.052 5.662 -8.227 1.00 98.00 190 THR A CA 1
ATOM 1406 C C . THR A 1 190 ? -7.599 6.292 -9.504 1.00 98.00 190 THR A C 1
ATOM 1408 O O . THR A 1 190 ? -7.007 6.107 -10.562 1.00 98.00 190 THR A O 1
ATOM 1411 N N . ALA A 1 191 ? -8.606 7.168 -9.412 1.00 97.88 191 ALA A N 1
ATOM 1412 C CA . ALA A 1 191 ? -9.112 7.899 -10.576 1.00 97.88 191 ALA A CA 1
ATOM 1413 C C . ALA A 1 191 ? -8.044 8.785 -11.252 1.00 97.88 191 ALA A C 1
ATOM 1415 O O . ALA A 1 191 ? -8.077 8.991 -12.466 1.00 97.88 191 ALA A O 1
ATOM 1416 N N . SER A 1 192 ? -7.098 9.339 -10.487 1.00 98.19 192 SER A N 1
ATOM 1417 C CA . SER A 1 192 ? -5.968 10.108 -11.024 1.00 98.19 192 SER A CA 1
ATOM 1418 C C . SER A 1 192 ? -4.963 9.211 -11.752 1.00 98.19 192 SER A C 1
ATOM 1420 O O . SER A 1 192 ? -4.545 9.531 -12.864 1.00 98.19 192 SER A O 1
ATOM 1422 N N . ILE A 1 193 ? -4.615 8.065 -11.160 1.00 97.19 193 ILE A N 1
ATOM 1423 C CA . ILE A 1 193 ? -3.733 7.062 -11.769 1.00 97.19 193 ILE A CA 1
ATOM 1424 C C . ILE A 1 193 ? -4.353 6.538 -13.065 1.00 97.19 193 ILE A C 1
ATOM 1426 O O . ILE A 1 193 ? -3.668 6.490 -14.081 1.00 97.19 193 ILE A O 1
ATOM 1430 N N . ASP A 1 194 ? -5.651 6.237 -13.078 1.00 97.12 194 ASP A N 1
ATOM 1431 C CA . ASP A 1 194 ? -6.349 5.778 -14.280 1.00 97.12 194 ASP A CA 1
ATOM 1432 C C . ASP A 1 194 ? -6.310 6.826 -15.396 1.00 97.12 194 ASP A C 1
ATOM 1434 O O . ASP A 1 194 ? -6.045 6.502 -16.556 1.00 97.12 194 ASP A O 1
ATOM 1438 N N . LYS A 1 195 ? -6.500 8.108 -15.056 1.00 96.56 195 LYS A N 1
ATOM 1439 C CA . LYS A 1 195 ? -6.345 9.209 -16.019 1.00 96.56 195 LYS A CA 1
ATOM 1440 C C . LYS A 1 195 ? -4.926 9.268 -16.580 1.00 96.56 195 LYS A C 1
ATOM 1442 O O . LYS A 1 195 ? -4.777 9.389 -17.796 1.00 96.56 195 LYS A O 1
ATOM 1447 N N . LEU A 1 196 ? -3.904 9.153 -15.731 1.00 95.38 196 LEU A N 1
ATOM 1448 C CA . LEU A 1 196 ? -2.501 9.139 -16.156 1.00 95.38 196 LEU A CA 1
ATOM 1449 C C . LEU A 1 196 ? -2.182 7.926 -17.033 1.00 95.38 196 LEU A C 1
ATOM 1451 O O . LEU A 1 196 ? -1.526 8.076 -18.058 1.00 95.38 196 LEU A O 1
ATOM 1455 N N . LEU A 1 197 ? -2.685 6.739 -16.696 1.00 93.19 197 LEU A N 1
ATOM 1456 C CA . LEU A 1 197 ? -2.516 5.535 -17.511 1.00 93.19 197 LEU A CA 1
ATOM 1457 C C . LEU A 1 197 ? -3.161 5.692 -18.888 1.00 93.19 197 LEU A C 1
ATOM 1459 O O . LEU A 1 197 ? -2.566 5.311 -19.897 1.00 93.19 197 LEU A O 1
ATOM 1463 N N . VAL A 1 198 ? -4.358 6.280 -18.954 1.00 92.62 198 VAL A N 1
ATOM 1464 C CA . VAL A 1 198 ? -5.014 6.589 -20.229 1.00 92.62 198 VAL A CA 1
ATOM 1465 C C . VAL A 1 198 ? -4.208 7.618 -21.023 1.00 92.62 198 VAL A C 1
ATOM 1467 O O . VAL A 1 198 ? -4.087 7.466 -22.236 1.00 92.62 198 VAL A O 1
ATOM 1470 N N . GLN A 1 199 ? -3.643 8.640 -20.374 1.00 92.62 199 GLN A N 1
ATOM 1471 C CA . GLN A 1 199 ? -2.775 9.621 -21.031 1.00 92.62 199 GLN A CA 1
ATOM 1472 C C . GLN A 1 199 ? -1.496 8.973 -21.574 1.00 92.62 199 GLN A C 1
ATOM 1474 O O . GLN A 1 199 ? -1.221 9.111 -22.760 1.00 92.62 199 GLN A O 1
ATOM 1479 N N . LEU A 1 200 ? -0.783 8.190 -20.761 1.00 88.62 200 LEU A N 1
ATOM 1480 C CA . LEU A 1 200 ? 0.435 7.478 -21.164 1.00 88.62 200 LEU A CA 1
ATOM 1481 C C . LEU A 1 200 ? 0.178 6.466 -22.284 1.00 88.62 200 LEU A C 1
ATOM 1483 O O . LEU A 1 200 ? 1.005 6.309 -23.173 1.00 88.62 200 LEU A 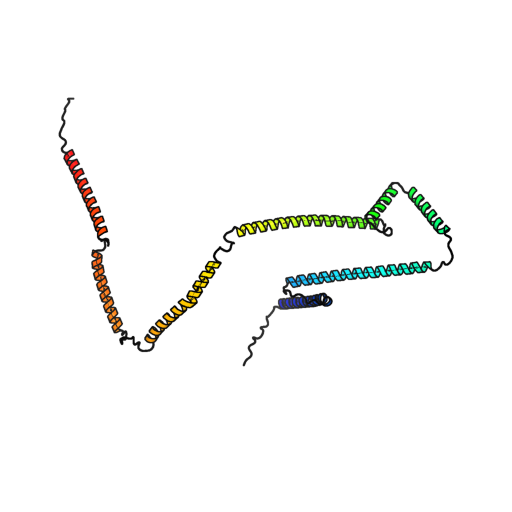O 1
ATOM 1487 N N . ARG A 1 201 ? -0.976 5.790 -22.278 1.00 86.25 201 ARG A N 1
ATOM 1488 C CA . ARG A 1 201 ? -1.352 4.869 -23.360 1.00 86.25 201 ARG A CA 1
ATOM 1489 C C . ARG A 1 201 ? -1.702 5.602 -24.659 1.00 86.25 201 ARG A C 1
ATOM 1491 O O . ARG A 1 201 ? -1.519 5.037 -25.732 1.00 86.25 201 ARG A O 1
ATOM 1498 N N . LYS A 1 202 ? -2.257 6.814 -24.570 1.00 85.00 202 LYS A N 1
ATOM 1499 C CA . LYS A 1 202 ? -2.592 7.648 -25.735 1.00 85.00 202 LYS A CA 1
ATOM 1500 C C . LYS A 1 202 ? -1.375 8.372 -26.305 1.00 85.00 202 LYS A C 1
ATOM 1502 O O . LYS A 1 202 ? -1.386 8.680 -27.492 1.00 85.00 202 LYS A O 1
ATOM 1507 N N . ASP A 1 203 ? -0.367 8.650 -25.482 1.00 86.25 203 ASP A N 1
ATOM 1508 C CA . ASP A 1 203 ? 0.863 9.299 -25.917 1.00 86.25 203 ASP A CA 1
ATOM 1509 C C . ASP A 1 203 ? 1.698 8.331 -26.783 1.00 86.25 203 ASP A C 1
ATOM 1511 O O . ASP A 1 203 ? 2.173 7.300 -26.287 1.00 86.25 203 ASP A O 1
ATOM 1515 N N . PRO A 1 204 ? 1.889 8.620 -28.086 1.00 69.81 204 PRO A N 1
ATOM 1516 C CA . PRO A 1 204 ? 2.648 7.753 -28.983 1.00 69.81 204 PRO A CA 1
ATOM 1517 C C . PRO A 1 204 ? 4.122 7.603 -28.579 1.00 69.81 204 PRO A C 1
ATOM 1519 O O . PRO A 1 204 ? 4.777 6.687 -29.072 1.00 69.81 204 PRO A O 1
ATOM 1522 N N . GLY A 1 205 ? 4.645 8.457 -27.687 1.00 71.81 205 GLY A N 1
ATOM 1523 C CA . GLY A 1 205 ? 6.005 8.345 -27.154 1.00 71.81 205 GLY A CA 1
ATOM 1524 C C . GLY A 1 205 ? 6.202 7.231 -26.115 1.00 71.81 205 GLY A C 1
ATOM 1525 O O . GLY A 1 205 ? 7.326 6.764 -25.942 1.00 71.81 205 GLY A O 1
ATOM 1526 N N . TYR A 1 206 ? 5.132 6.780 -25.447 1.00 66.44 206 TYR A N 1
ATOM 1527 C CA . TYR A 1 206 ? 5.195 5.792 -24.354 1.00 66.44 206 TYR A CA 1
ATOM 1528 C C . TYR A 1 206 ? 4.597 4.423 -24.708 1.00 66.44 206 TYR A C 1
ATOM 1530 O O . TYR A 1 206 ? 4.781 3.456 -23.964 1.00 66.44 206 TYR A O 1
ATOM 1538 N N . SER A 1 207 ? 3.923 4.296 -25.853 1.00 65.50 207 SER A N 1
ATOM 1539 C CA . SER A 1 207 ? 3.606 2.985 -26.425 1.00 65.50 207 SER A CA 1
ATOM 1540 C C . SER A 1 207 ? 4.858 2.409 -27.095 1.00 65.50 207 SER A C 1
ATOM 1542 O O . SER A 1 207 ? 5.535 3.138 -27.821 1.00 65.50 207 SER A O 1
ATOM 1544 N N . PRO A 1 208 ? 5.173 1.106 -26.943 1.00 66.94 208 PRO A N 1
ATOM 1545 C CA . PRO A 1 208 ? 6.197 0.489 -27.775 1.00 66.94 208 PRO A CA 1
ATOM 1546 C C . PRO A 1 208 ? 5.796 0.697 -29.237 1.00 66.94 208 PRO A C 1
ATOM 1548 O O . PRO A 1 208 ? 4.711 0.273 -29.646 1.00 66.94 208 PRO A O 1
ATOM 1551 N N . VAL A 1 209 ? 6.639 1.398 -30.003 1.00 66.44 209 VAL A N 1
ATOM 1552 C CA . VAL A 1 209 ? 6.394 1.668 -31.423 1.00 66.44 209 VAL A CA 1
ATOM 1553 C C . VAL A 1 209 ? 6.110 0.331 -32.100 1.00 66.44 209 VAL A C 1
ATOM 1555 O O . VAL A 1 209 ? 6.948 -0.579 -32.098 1.00 66.44 209 VAL A O 1
ATOM 1558 N N . ALA A 1 210 ? 4.890 0.177 -32.615 1.00 66.44 210 ALA A N 1
ATOM 1559 C CA . ALA A 1 210 ? 4.457 -1.060 -33.237 1.00 66.44 210 ALA A CA 1
ATOM 1560 C C . ALA A 1 210 ? 5.387 -1.364 -34.422 1.00 66.44 210 ALA A C 1
ATOM 1562 O O . ALA A 1 210 ? 5.362 -0.668 -35.430 1.00 66.44 210 ALA A O 1
ATOM 1563 N N . GLY A 1 211 ? 6.236 -2.386 -34.285 1.00 72.88 211 GLY A N 1
ATOM 1564 C CA . GLY A 1 211 ? 7.210 -2.762 -35.315 1.00 72.88 211 GLY A CA 1
ATOM 1565 C C . GLY A 1 211 ? 8.662 -2.842 -34.848 1.00 72.88 211 GLY A C 1
ATOM 1566 O O . GLY A 1 211 ? 9.431 -3.543 -35.494 1.00 72.88 211 GLY A O 1
ATOM 1567 N N . LEU A 1 212 ? 9.028 -2.266 -33.697 1.00 79.50 212 LEU A N 1
ATOM 1568 C CA . LEU A 1 212 ? 10.420 -2.254 -33.210 1.00 79.50 212 LEU A CA 1
ATOM 1569 C C . LEU A 1 212 ? 10.974 -3.673 -32.965 1.00 79.50 212 LEU A C 1
ATOM 1571 O O . LEU A 1 212 ? 12.135 -3.965 -33.234 1.00 79.50 212 LEU A O 1
ATOM 1575 N N . ALA A 1 213 ? 10.118 -4.608 -32.542 1.00 83.50 213 ALA A N 1
ATOM 1576 C CA . ALA A 1 213 ? 10.469 -6.026 -32.449 1.00 83.50 213 ALA A CA 1
ATOM 1577 C C . ALA A 1 213 ? 10.716 -6.671 -33.828 1.00 83.50 213 ALA A C 1
ATOM 1579 O O . ALA A 1 213 ? 11.625 -7.487 -33.970 1.00 83.50 213 ALA A O 1
ATOM 1580 N N . LYS A 1 214 ? 9.935 -6.301 -34.854 1.00 87.12 214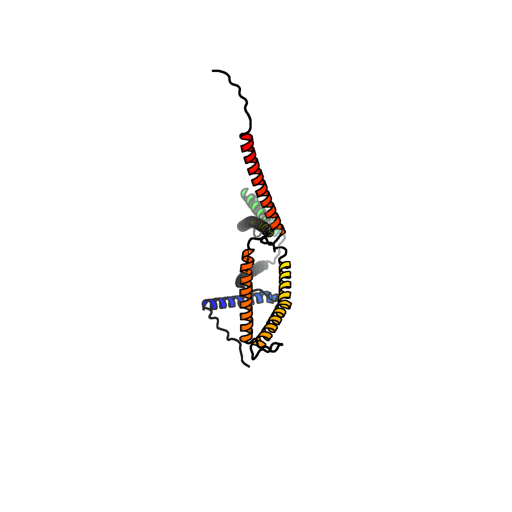 LYS A N 1
ATOM 1581 C CA . LYS A 1 214 ? 10.129 -6.795 -36.227 1.00 87.12 214 LYS A CA 1
ATOM 1582 C C . LYS A 1 214 ? 11.415 -6.228 -36.829 1.00 87.12 214 LYS A C 1
ATOM 1584 O O . LYS A 1 214 ? 12.186 -6.985 -37.409 1.00 87.12 214 LYS A O 1
ATOM 1589 N N . GLU A 1 215 ? 11.668 -4.940 -36.621 1.00 87.88 215 GLU A N 1
ATOM 1590 C CA . GLU A 1 215 ? 12.888 -4.263 -37.060 1.00 87.88 215 GLU A CA 1
ATOM 1591 C C . GLU A 1 215 ? 14.129 -4.839 -36.366 1.00 87.88 215 GLU A C 1
ATOM 1593 O O . GLU A 1 215 ? 15.092 -5.194 -37.038 1.00 87.88 215 GLU A O 1
ATOM 1598 N N . ASN A 1 216 ? 14.086 -5.068 -35.049 1.00 90.38 216 ASN A N 1
ATOM 1599 C CA . ASN A 1 216 ? 15.176 -5.735 -34.332 1.00 90.38 216 ASN A CA 1
ATOM 1600 C C . ASN A 1 216 ? 15.452 -7.143 -34.865 1.00 90.38 216 ASN A C 1
ATOM 1602 O O . ASN A 1 216 ? 16.611 -7.526 -35.016 1.00 90.38 216 ASN A O 1
ATOM 1606 N N . LEU A 1 217 ? 14.414 -7.923 -35.178 1.00 93.44 217 LEU A N 1
ATOM 1607 C CA . LEU A 1 217 ? 14.594 -9.242 -35.788 1.00 93.44 217 LEU A CA 1
ATOM 1608 C C . LEU A 1 217 ? 15.214 -9.145 -37.186 1.00 93.44 217 LEU A C 1
ATOM 1610 O O . LEU A 1 217 ? 16.056 -9.971 -37.540 1.00 93.44 217 LEU A O 1
ATOM 1614 N N . GLU A 1 218 ? 14.833 -8.148 -37.980 1.00 94.50 218 GLU A N 1
ATOM 1615 C CA . GLU A 1 218 ? 15.424 -7.911 -39.294 1.00 94.50 218 GLU A CA 1
ATOM 1616 C C . GLU A 1 218 ? 16.892 -7.478 -39.188 1.00 94.50 218 GLU A C 1
ATOM 1618 O O . GLU A 1 218 ? 17.749 -8.044 -39.869 1.00 94.50 218 GLU A O 1
ATOM 1623 N N . VAL A 1 219 ? 17.212 -6.559 -38.275 1.00 93.31 219 VAL A N 1
ATOM 1624 C CA . VAL A 1 219 ? 18.586 -6.140 -37.972 1.00 93.31 219 VAL A CA 1
ATOM 1625 C C . VAL A 1 219 ? 19.410 -7.327 -37.477 1.00 93.31 219 VAL A C 1
ATOM 1627 O O . VAL A 1 219 ? 20.516 -7.542 -37.965 1.00 93.31 219 VAL A O 1
ATOM 1630 N N . GLN A 1 220 ? 18.872 -8.175 -36.600 1.00 95.50 220 GLN A N 1
ATOM 1631 C CA . GLN A 1 220 ? 19.551 -9.398 -36.164 1.00 95.50 220 GLN A CA 1
ATOM 1632 C C . GLN A 1 220 ? 19.803 -10.372 -37.319 1.00 95.50 220 GLN A C 1
ATOM 1634 O O . GLN A 1 220 ? 20.875 -10.975 -37.382 1.00 95.50 220 GLN A O 1
ATOM 1639 N N . ARG A 1 221 ? 18.854 -10.532 -38.252 1.00 94.94 221 ARG A N 1
ATOM 1640 C CA . ARG A 1 221 ? 19.057 -11.354 -39.457 1.00 94.94 221 ARG A CA 1
ATOM 1641 C C . ARG A 1 221 ? 20.162 -10.772 -40.336 1.00 94.94 221 ARG A C 1
ATOM 1643 O O . ARG A 1 221 ? 21.059 -11.518 -40.712 1.00 94.94 221 ARG A O 1
ATOM 1650 N N . ARG A 1 222 ? 20.154 -9.457 -40.578 1.00 94.62 222 ARG A N 1
ATOM 1651 C CA . ARG A 1 222 ? 21.198 -8.752 -41.343 1.00 94.62 222 ARG A CA 1
ATOM 1652 C C . ARG A 1 222 ? 22.572 -8.873 -40.680 1.00 94.62 222 ARG A C 1
ATOM 1654 O O . ARG A 1 222 ? 23.554 -9.168 -41.352 1.00 94.62 222 ARG A O 1
ATOM 1661 N N . ILE A 1 223 ? 22.657 -8.722 -39.359 1.00 94.56 223 ILE A N 1
ATOM 1662 C CA . ILE A 1 223 ? 23.906 -8.913 -38.609 1.00 94.56 223 ILE A CA 1
ATOM 1663 C C . ILE A 1 223 ? 24.391 -10.355 -38.751 1.00 94.56 223 ILE A C 1
ATOM 1665 O O . ILE A 1 223 ? 25.566 -10.567 -39.029 1.00 94.56 223 ILE A O 1
ATOM 1669 N N . LYS A 1 224 ? 23.506 -11.352 -38.625 1.00 95.00 224 LYS A N 1
ATOM 1670 C CA . LYS A 1 224 ? 23.876 -12.764 -38.809 1.00 95.00 224 LYS A CA 1
ATOM 1671 C C . LYS A 1 224 ? 24.372 -13.053 -40.223 1.00 95.00 224 LYS A C 1
ATOM 1673 O O . LYS A 1 224 ? 25.364 -13.761 -40.365 1.00 95.00 224 LYS A O 1
ATOM 1678 N N . THR A 1 225 ? 23.744 -12.495 -41.259 1.00 94.19 225 THR A N 1
ATOM 1679 C CA . THR A 1 225 ? 24.224 -12.659 -42.641 1.00 94.19 225 THR A CA 1
ATOM 1680 C C . THR A 1 225 ? 25.569 -11.970 -42.852 1.00 94.19 225 THR A C 1
ATOM 1682 O O . THR A 1 225 ? 26.472 -12.554 -43.446 1.00 94.19 225 THR A O 1
ATOM 1685 N N . LEU A 1 226 ? 25.749 -10.763 -42.310 1.00 91.81 226 LEU A N 1
ATOM 1686 C CA . LEU A 1 226 ? 27.002 -10.026 -42.455 1.00 91.81 226 LEU A CA 1
ATOM 1687 C C . LEU A 1 226 ? 28.153 -10.693 -41.680 1.00 91.81 226 LEU A C 1
ATOM 1689 O O . LEU A 1 226 ? 29.256 -10.853 -42.199 1.00 91.81 226 LEU A O 1
ATOM 1693 N N . ALA A 1 227 ? 27.895 -11.141 -40.453 1.00 91.69 227 ALA A N 1
ATOM 1694 C CA . ALA A 1 227 ? 28.872 -11.838 -39.622 1.00 91.69 227 ALA A CA 1
ATOM 1695 C C . ALA A 1 227 ? 29.198 -13.241 -40.139 1.00 91.69 227 ALA A C 1
ATOM 1697 O O . ALA A 1 227 ? 30.358 -13.643 -40.118 1.00 91.69 227 ALA A O 1
ATOM 1698 N N . GLY A 1 228 ? 28.189 -13.975 -40.611 1.00 89.94 228 GLY A N 1
ATOM 1699 C CA . GLY A 1 228 ? 28.339 -15.359 -41.044 1.00 89.94 228 GLY A CA 1
ATOM 1700 C C . GLY A 1 228 ? 28.856 -15.525 -42.471 1.00 89.94 228 GLY A C 1
ATOM 1701 O O . GLY A 1 228 ? 29.549 -16.499 -42.735 1.00 89.94 228 GLY A O 1
ATOM 1702 N N . GLN A 1 229 ? 28.537 -14.611 -43.393 1.00 88.75 229 GLN A N 1
ATOM 1703 C CA . GLN A 1 229 ? 28.873 -14.770 -44.815 1.00 88.75 229 GLN A CA 1
ATOM 1704 C C . GLN A 1 229 ? 29.814 -13.679 -45.318 1.00 88.75 229 GLN A C 1
ATOM 1706 O O . GLN A 1 229 ? 30.869 -13.986 -45.866 1.00 88.75 229 GLN A O 1
ATOM 1711 N N . THR A 1 230 ? 29.486 -12.402 -45.118 1.00 88.62 230 THR A N 1
ATOM 1712 C CA . THR A 1 230 ? 30.261 -11.333 -45.769 1.00 88.62 230 THR A CA 1
ATOM 1713 C C . THR A 1 230 ? 31.595 -11.073 -45.084 1.00 88.62 230 THR A C 1
ATOM 1715 O O . THR A 1 230 ? 32.594 -10.860 -45.760 1.00 88.62 230 THR A O 1
ATOM 1718 N N . LEU A 1 231 ? 31.648 -11.105 -43.750 1.00 92.25 231 LEU A N 1
ATOM 1719 C CA . LEU A 1 231 ? 32.894 -10.924 -43.005 1.00 92.25 231 LEU A CA 1
ATOM 1720 C C . LEU A 1 231 ? 33.933 -12.023 -43.277 1.00 92.25 231 LEU A C 1
ATOM 1722 O O . LEU A 1 231 ? 35.083 -11.661 -43.525 1.00 92.25 231 LEU A O 1
ATOM 1726 N N . PRO A 1 232 ? 33.597 -13.329 -43.283 1.00 91.75 232 PRO A N 1
ATOM 1727 C CA . PRO A 1 232 ? 34.568 -14.349 -43.663 1.00 91.75 232 PRO A CA 1
ATOM 1728 C C . PRO A 1 232 ? 34.978 -14.242 -45.134 1.00 91.75 232 PRO A C 1
ATOM 1730 O O . PRO A 1 232 ? 36.168 -14.323 -45.406 1.00 91.75 232 PRO A O 1
ATOM 1733 N N . GLN A 1 233 ? 34.059 -13.944 -46.061 1.00 91.12 233 GLN A N 1
ATOM 1734 C CA . GLN A 1 233 ? 34.410 -13.719 -47.473 1.00 91.12 233 GLN A CA 1
ATOM 1735 C C . GLN A 1 233 ? 35.345 -12.515 -47.666 1.00 91.12 233 GLN A C 1
ATOM 1737 O O . GLN A 1 233 ? 36.273 -12.560 -48.470 1.00 91.12 233 GLN A O 1
ATOM 1742 N N . LEU A 1 234 ? 35.129 -11.423 -46.927 1.00 90.62 234 LEU A N 1
ATOM 1743 C CA . LEU A 1 234 ? 36.024 -10.265 -46.945 1.00 90.62 234 LEU A CA 1
ATOM 1744 C C . LEU A 1 234 ? 37.378 -10.599 -46.315 1.00 90.62 234 LEU A C 1
ATOM 1746 O O . LEU A 1 234 ? 38.402 -10.199 -46.857 1.00 90.62 234 LEU A O 1
ATOM 1750 N N . ARG A 1 235 ? 37.404 -11.360 -45.215 1.00 91.69 235 ARG A N 1
ATOM 1751 C CA . ARG A 1 235 ? 38.654 -11.845 -44.610 1.00 91.69 235 ARG A CA 1
ATOM 1752 C C . ARG A 1 235 ? 39.425 -12.763 -45.550 1.00 91.69 235 ARG A C 1
ATOM 1754 O O . ARG A 1 235 ? 40.634 -12.619 -45.640 1.00 91.69 235 ARG A O 1
ATOM 1761 N N . GLU A 1 236 ? 38.745 -13.645 -46.273 1.00 90.75 236 GLU A N 1
ATOM 1762 C CA . GLU A 1 236 ? 39.349 -14.523 -47.275 1.00 90.75 236 GLU A CA 1
ATOM 1763 C C . GLU A 1 236 ? 39.909 -13.722 -48.453 1.00 90.75 236 GLU A C 1
ATOM 1765 O O . GLU A 1 236 ? 41.051 -13.938 -48.839 1.00 90.75 236 GLU A O 1
ATOM 1770 N N . ARG A 1 237 ? 39.180 -12.715 -48.955 1.00 89.62 237 ARG A N 1
ATOM 1771 C CA . ARG A 1 237 ? 39.692 -11.792 -49.986 1.00 89.62 237 ARG A CA 1
ATOM 1772 C C . ARG A 1 237 ? 40.883 -10.968 -49.507 1.00 89.62 237 ARG A C 1
ATOM 1774 O O . ARG A 1 237 ? 41.818 -10.728 -50.263 1.00 89.62 237 ARG A O 1
ATOM 1781 N N . VAL A 1 238 ? 40.868 -10.520 -48.254 1.00 89.44 238 VAL A N 1
ATOM 1782 C CA . VAL A 1 238 ? 42.016 -9.823 -47.663 1.00 89.44 238 VAL A CA 1
ATOM 1783 C C . VAL A 1 238 ? 43.181 -10.788 -47.484 1.00 89.44 238 VAL A C 1
ATOM 1785 O O . VAL A 1 238 ? 44.301 -10.399 -47.771 1.00 89.44 238 VAL A O 1
ATOM 1788 N N . ALA A 1 239 ? 42.950 -12.041 -47.094 1.00 86.94 239 ALA A N 1
ATOM 1789 C CA . ALA A 1 239 ? 43.992 -13.061 -47.006 1.00 86.94 239 ALA A CA 1
ATOM 1790 C C . ALA A 1 239 ? 44.548 -13.447 -48.390 1.00 86.94 239 ALA A C 1
ATOM 1792 O O . ALA A 1 239 ? 45.755 -13.639 -48.532 1.00 86.94 239 ALA A O 1
ATOM 1793 N N . SER A 1 240 ? 43.717 -13.496 -49.434 1.00 83.06 240 SER A N 1
ATOM 1794 C CA . SER A 1 240 ? 44.163 -13.738 -50.810 1.00 83.06 240 SER A CA 1
ATOM 1795 C C . SER A 1 240 ? 44.957 -12.551 -51.358 1.00 83.06 240 SER A C 1
ATOM 1797 O O . SER A 1 240 ? 45.981 -12.732 -52.002 1.00 83.06 240 SER A O 1
ATOM 1799 N N . LEU A 1 241 ? 44.548 -11.315 -51.063 1.00 81.88 241 LEU A N 1
ATOM 1800 C CA . LEU A 1 241 ? 45.321 -10.127 -51.436 1.00 81.88 241 LEU A CA 1
ATOM 1801 C C . LEU A 1 241 ? 46.606 -10.006 -50.613 1.00 81.88 241 LEU A C 1
ATOM 1803 O O . LEU A 1 241 ? 47.656 -9.700 -51.163 1.00 81.88 241 LEU A O 1
ATOM 1807 N N . ALA A 1 242 ? 46.547 -10.283 -49.313 1.00 78.44 242 ALA A N 1
ATOM 1808 C CA . ALA A 1 242 ? 47.705 -10.271 -48.433 1.00 78.44 242 ALA A CA 1
ATOM 1809 C C . ALA A 1 242 ? 48.697 -11.373 -48.799 1.00 78.44 242 ALA A C 1
ATOM 1811 O O . ALA A 1 242 ? 49.888 -11.129 -48.705 1.00 78.44 242 ALA A O 1
ATOM 1812 N N . SER A 1 243 ? 48.253 -12.544 -49.266 1.00 74.25 243 SER A N 1
ATOM 1813 C CA . SER A 1 243 ? 49.157 -13.565 -49.810 1.00 74.25 243 SER A CA 1
ATOM 1814 C C . SER A 1 243 ? 49.757 -13.132 -51.145 1.00 74.25 243 SER A C 1
ATOM 1816 O O . SER A 1 243 ? 50.963 -13.254 -51.302 1.00 74.25 243 SER A O 1
ATOM 1818 N N . VAL A 1 244 ? 48.996 -12.517 -52.056 1.00 70.75 244 VAL A N 1
ATOM 1819 C CA . VAL A 1 244 ? 49.552 -11.921 -53.290 1.00 70.75 244 VAL A CA 1
ATOM 1820 C C . VAL A 1 244 ? 50.590 -10.829 -52.977 1.00 70.75 244 VAL A C 1
ATOM 1822 O O . VAL A 1 244 ? 51.623 -10.747 -53.635 1.00 70.75 244 VAL A O 1
ATOM 1825 N N . VAL A 1 245 ? 50.361 -10.020 -51.939 1.00 65.25 245 VAL A N 1
ATOM 1826 C CA . VAL A 1 245 ? 51.274 -8.950 -51.503 1.00 65.25 245 VAL A CA 1
ATOM 1827 C C . VAL A 1 245 ? 52.458 -9.485 -50.687 1.00 65.25 245 VAL A C 1
ATOM 1829 O O . VAL A 1 245 ? 53.571 -8.998 -50.848 1.00 65.25 245 VAL A O 1
ATOM 1832 N N . ALA A 1 246 ? 52.270 -10.501 -49.845 1.00 58.66 246 ALA A N 1
ATOM 1833 C CA . ALA A 1 246 ? 53.344 -11.140 -4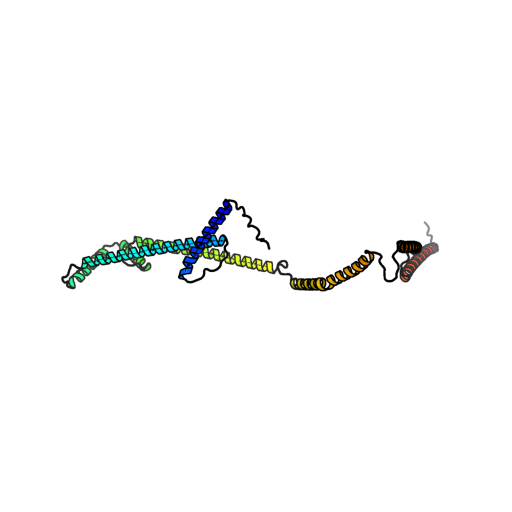9.082 1.00 58.66 246 ALA A CA 1
ATOM 1834 C C . ALA A 1 246 ? 54.273 -11.949 -49.997 1.00 58.66 246 ALA A C 1
ATOM 1836 O O . ALA A 1 246 ? 55.490 -11.892 -49.835 1.00 58.66 246 ALA A O 1
ATOM 1837 N N . VAL A 1 247 ? 53.719 -12.605 -51.021 1.00 54.03 247 VAL A N 1
ATOM 1838 C CA . VAL A 1 247 ? 54.481 -13.214 -52.123 1.00 54.03 247 VAL A CA 1
ATOM 1839 C C . VAL A 1 247 ? 55.210 -12.143 -52.948 1.00 54.03 247 VAL A C 1
ATOM 1841 O O . VAL A 1 247 ? 56.281 -12.405 -53.483 1.00 54.03 247 VAL A O 1
ATOM 1844 N N . ALA A 1 248 ? 54.705 -10.906 -52.997 1.00 51.09 248 ALA A N 1
ATOM 1845 C CA . ALA A 1 248 ? 55.422 -9.776 -53.592 1.00 51.09 248 ALA A CA 1
ATOM 1846 C C . ALA A 1 248 ? 56.492 -9.148 -52.667 1.00 51.09 248 ALA A C 1
ATOM 1848 O O . ALA A 1 248 ? 57.367 -8.439 -53.161 1.00 51.09 248 ALA A O 1
ATOM 1849 N N . GLY A 1 249 ? 56.437 -9.387 -51.350 1.00 47.97 249 GLY A N 1
ATOM 1850 C CA . GLY A 1 249 ? 57.278 -8.722 -50.344 1.00 47.97 249 GLY A CA 1
ATOM 1851 C C . GLY A 1 249 ? 58.417 -9.560 -49.751 1.00 47.97 249 GLY A C 1
ATOM 1852 O O . GLY A 1 249 ? 59.347 -8.983 -49.195 1.00 47.97 249 GLY A O 1
ATOM 1853 N N . SER A 1 250 ? 58.382 -10.890 -49.866 1.00 50.06 250 SER A N 1
ATOM 1854 C CA . SER A 1 250 ? 59.338 -11.798 -49.209 1.00 50.06 250 SER A CA 1
ATOM 1855 C C . SER A 1 250 ? 60.319 -12.457 -50.189 1.00 50.06 250 SER A C 1
ATOM 1857 O O . SER A 1 250 ? 60.416 -13.672 -50.228 1.00 50.06 250 SER A O 1
ATOM 1859 N N . GLU A 1 251 ? 61.098 -11.653 -50.916 1.00 47.69 251 GLU A N 1
ATOM 1860 C CA . GLU A 1 251 ? 62.077 -12.081 -51.940 1.00 47.69 251 GLU A CA 1
ATOM 1861 C C . GLU A 1 251 ? 61.450 -12.344 -53.322 1.00 47.69 251 GLU A C 1
ATOM 1863 O O . GLU A 1 251 ? 60.799 -13.351 -53.564 1.00 47.69 251 GLU A O 1
ATOM 1868 N N . GLY A 1 252 ? 61.667 -11.413 -54.260 1.00 45.81 252 GLY A N 1
ATOM 1869 C CA . GLY A 1 252 ? 61.508 -11.656 -55.700 1.00 45.81 252 GLY A CA 1
ATOM 1870 C C . GLY A 1 252 ? 60.141 -12.185 -56.149 1.00 45.81 252 GLY A C 1
ATOM 1871 O O . GLY A 1 252 ? 60.036 -13.325 -56.588 1.00 45.81 252 GLY A O 1
ATOM 1872 N N . GLY A 1 253 ? 59.109 -11.336 -56.130 1.00 42.44 253 GLY A N 1
ATOM 1873 C CA . GLY A 1 253 ? 57.784 -11.670 -56.660 1.00 42.44 253 GLY A CA 1
ATOM 1874 C C . GLY A 1 253 ? 57.809 -12.068 -58.145 1.00 42.44 253 GLY A C 1
ATOM 1875 O O . GLY A 1 253 ? 57.845 -11.213 -59.034 1.00 42.44 253 GLY A O 1
ATOM 1876 N N . VAL A 1 254 ? 57.753 -13.374 -58.412 1.00 43.06 254 VAL A N 1
ATOM 1877 C CA . VAL A 1 254 ? 57.475 -13.959 -59.728 1.00 43.06 254 VAL A CA 1
ATOM 1878 C C . VAL A 1 254 ? 55.959 -14.004 -59.902 1.00 43.06 254 VAL A C 1
ATOM 1880 O O . VAL A 1 254 ? 55.286 -14.917 -59.436 1.00 43.06 254 VAL A O 1
ATOM 1883 N N . GLY A 1 255 ? 55.409 -12.990 -60.570 1.00 46.75 255 GLY A N 1
ATOM 1884 C CA . GLY A 1 255 ? 54.093 -13.108 -61.190 1.00 46.75 255 GLY A CA 1
ATOM 1885 C C . GLY A 1 255 ? 54.160 -14.085 -62.366 1.00 46.75 255 GLY A C 1
ATOM 1886 O O . GLY A 1 255 ? 55.193 -14.193 -63.026 1.00 46.75 255 GLY A O 1
ATOM 1887 N N . GLU A 1 256 ? 53.046 -14.754 -62.648 1.00 51.16 256 GLU A N 1
ATOM 1888 C CA . GLU A 1 256 ? 52.826 -15.845 -63.619 1.00 51.16 256 GLU A CA 1
ATOM 1889 C C . GLU A 1 256 ? 53.141 -15.513 -65.102 1.00 51.16 256 GLU A C 1
ATOM 1891 O O . GLU A 1 256 ? 52.805 -16.262 -66.006 1.00 51.16 256 GLU A O 1
ATOM 1896 N N . ASN A 1 257 ? 53.833 -14.404 -65.368 1.00 49.19 257 ASN A N 1
ATOM 1897 C CA . ASN A 1 257 ? 54.456 -14.060 -66.645 1.00 49.19 257 ASN A CA 1
ATOM 1898 C C . ASN A 1 257 ? 55.850 -13.449 -66.434 1.00 49.19 257 ASN A C 1
ATOM 1900 O O . ASN A 1 257 ? 56.173 -12.438 -67.047 1.00 49.19 257 ASN A O 1
ATOM 1904 N N . GLY A 1 258 ? 56.660 -14.009 -65.528 1.00 46.38 258 GLY A N 1
ATOM 1905 C CA . GLY A 1 258 ? 58.129 -13.903 -65.525 1.00 46.38 258 GLY A CA 1
ATOM 1906 C C . GLY A 1 258 ? 58.736 -12.508 -65.718 1.00 46.38 258 GLY A C 1
ATOM 1907 O O . GLY A 1 258 ? 59.839 -12.386 -66.246 1.00 46.38 258 GLY A O 1
ATOM 1908 N N . ARG A 1 259 ? 58.035 -11.439 -65.340 1.00 45.03 259 ARG A N 1
ATOM 1909 C CA . ARG A 1 259 ? 58.510 -10.069 -65.489 1.00 45.03 259 ARG A CA 1
ATOM 1910 C C . ARG A 1 259 ? 58.363 -9.409 -64.140 1.00 45.03 259 ARG A C 1
ATOM 1912 O O . ARG A 1 259 ? 57.266 -9.026 -63.741 1.00 45.03 259 ARG A O 1
ATOM 1919 N N . MET A 1 260 ? 59.493 -9.303 -63.443 1.00 45.62 260 MET A N 1
ATOM 1920 C CA . MET A 1 260 ? 59.650 -8.338 -62.365 1.00 45.62 260 MET A CA 1
ATOM 1921 C C . MET A 1 260 ? 59.003 -7.032 -62.828 1.00 45.62 260 MET A C 1
ATOM 1923 O O . MET A 1 260 ? 59.304 -6.557 -63.929 1.00 45.62 260 MET A O 1
ATOM 1927 N N . VAL A 1 261 ? 58.134 -6.439 -62.009 1.00 61.19 261 VAL A N 1
ATOM 1928 C CA . VAL A 1 261 ? 57.830 -5.015 -62.161 1.00 61.19 261 VAL A CA 1
ATOM 1929 C C . VAL A 1 261 ? 59.105 -4.292 -61.751 1.00 61.19 261 VAL A C 1
ATOM 1931 O O . VAL A 1 261 ? 59.294 -3.875 -60.614 1.00 61.19 261 VAL A O 1
ATOM 1934 N N . THR A 1 262 ? 60.054 -4.267 -62.680 1.00 66.50 262 THR A N 1
ATOM 1935 C CA . THR A 1 262 ? 61.306 -3.556 -62.534 1.00 66.50 262 THR A CA 1
ATOM 1936 C C . THR A 1 262 ? 60.979 -2.076 -62.438 1.00 66.50 262 THR A C 1
ATOM 1938 O O . THR A 1 262 ? 59.977 -1.601 -62.983 1.00 66.50 262 THR A O 1
ATOM 1941 N N . VAL A 1 263 ? 61.853 -1.314 -61.786 1.00 73.81 263 VAL A N 1
ATOM 1942 C CA . VAL A 1 263 ? 61.784 0.154 -61.816 1.00 73.81 263 VAL A CA 1
ATOM 1943 C C . VAL A 1 263 ? 61.692 0.652 -63.267 1.00 73.81 263 VAL A C 1
ATOM 1945 O O . VAL A 1 263 ? 60.992 1.619 -63.547 1.00 73.81 263 VAL A O 1
ATOM 1948 N N . GLU A 1 264 ? 62.285 -0.070 -64.223 1.00 74.81 264 GLU A N 1
ATOM 1949 C CA . GLU A 1 264 ? 62.126 0.200 -65.652 1.00 74.81 264 GLU A CA 1
ATOM 1950 C C . GLU A 1 264 ? 60.705 -0.014 -66.182 1.00 74.81 264 GLU A C 1
ATOM 1952 O O . GLU A 1 264 ? 60.257 0.747 -67.034 1.00 74.81 264 GLU A O 1
ATOM 1957 N N . GLN A 1 265 ? 59.976 -1.027 -65.710 1.00 75.62 265 GLN A N 1
ATOM 1958 C CA . GLN A 1 265 ? 58.587 -1.247 -66.106 1.00 75.62 265 GLN A CA 1
ATOM 1959 C C . GLN A 1 265 ? 57.685 -0.132 -65.569 1.00 75.62 265 GLN A C 1
ATOM 1961 O O . GLN A 1 265 ? 56.849 0.380 -66.312 1.00 75.62 265 GLN A O 1
ATOM 1966 N N . VAL A 1 266 ? 57.922 0.318 -64.332 1.00 80.69 266 VAL A N 1
ATOM 1967 C CA . VAL A 1 266 ? 57.267 1.514 -63.778 1.00 80.69 266 VAL A CA 1
ATOM 1968 C C . VAL A 1 266 ? 57.619 2.751 -64.608 1.00 80.69 266 VAL A C 1
ATOM 1970 O O . VAL A 1 266 ? 56.724 3.510 -64.970 1.00 80.69 266 VAL A O 1
ATOM 1973 N N . ARG A 1 267 ? 58.889 2.913 -65.006 1.00 86.62 267 ARG A N 1
ATOM 1974 C CA . ARG A 1 267 ? 59.342 4.021 -65.861 1.00 86.62 267 ARG A CA 1
ATOM 1975 C C . ARG A 1 267 ? 58.670 4.009 -67.238 1.00 86.62 267 ARG A C 1
ATOM 1977 O O . ARG A 1 267 ? 58.207 5.049 -67.691 1.00 86.62 267 ARG A O 1
ATOM 1984 N N . ARG A 1 268 ? 58.547 2.844 -67.885 1.00 85.06 268 ARG A N 1
ATOM 1985 C CA . ARG A 1 268 ? 57.850 2.689 -69.179 1.00 85.06 268 ARG A CA 1
ATOM 1986 C C . ARG A 1 268 ? 56.367 3.020 -69.067 1.00 85.06 268 ARG A C 1
ATOM 1988 O O . ARG A 1 268 ? 55.824 3.697 -69.935 1.00 85.06 268 ARG A O 1
ATOM 1995 N N . VAL A 1 269 ? 55.712 2.569 -67.997 1.00 86.25 269 VAL A N 1
ATOM 1996 C CA . VAL A 1 269 ? 54.303 2.899 -67.737 1.00 86.25 269 VAL A CA 1
ATOM 1997 C C . VAL A 1 269 ? 54.144 4.396 -67.466 1.00 86.25 269 VAL A C 1
ATOM 1999 O O . VAL A 1 269 ? 53.212 5.009 -67.979 1.00 86.25 269 VAL A O 1
ATOM 2002 N N . GLN A 1 270 ? 55.075 5.011 -66.734 1.00 89.81 270 GLN A N 1
ATOM 2003 C CA . GLN A 1 270 ? 55.089 6.452 -66.493 1.00 89.81 270 GLN A CA 1
ATOM 2004 C C . GLN A 1 270 ? 55.280 7.246 -67.792 1.00 89.81 270 GLN A C 1
ATOM 2006 O O . GLN A 1 270 ? 54.542 8.198 -68.035 1.00 89.81 270 GLN A O 1
ATOM 2011 N N . GLU A 1 271 ? 56.218 6.851 -68.652 1.00 92.25 271 GLU A N 1
ATOM 2012 C CA . GLU A 1 271 ? 56.427 7.467 -69.968 1.00 92.25 271 GLU A CA 1
ATOM 2013 C C . GLU A 1 271 ? 55.178 7.333 -70.855 1.00 92.25 271 GLU A C 1
ATOM 2015 O O . GLU A 1 271 ? 54.737 8.319 -71.451 1.00 92.25 271 GLU A O 1
ATOM 2020 N N . ALA A 1 272 ? 54.548 6.153 -70.880 1.00 90.94 272 ALA A N 1
ATOM 2021 C CA . ALA A 1 272 ? 53.298 5.926 -71.605 1.00 90.94 272 ALA A CA 1
ATOM 2022 C C . ALA A 1 272 ? 52.151 6.793 -71.061 1.00 90.94 272 ALA A C 1
ATOM 2024 O O . ALA A 1 272 ? 51.403 7.387 -71.837 1.00 90.94 272 ALA A O 1
ATOM 2025 N N . TYR A 1 273 ? 52.042 6.926 -69.737 1.00 92.25 273 TYR A N 1
ATOM 2026 C CA . TYR A 1 273 ? 51.050 7.784 -69.092 1.00 92.25 273 TYR A CA 1
ATOM 2027 C C . TYR A 1 273 ? 51.279 9.265 -69.406 1.00 92.25 273 TYR A C 1
ATOM 2029 O O . TYR A 1 273 ? 50.331 9.984 -69.718 1.00 92.25 273 TYR A O 1
ATOM 2037 N N . LEU A 1 274 ? 52.531 9.729 -69.385 1.00 95.00 274 LEU A N 1
ATOM 2038 C CA . LEU A 1 274 ? 52.875 11.096 -69.777 1.00 95.00 274 LEU A CA 1
ATOM 2039 C C . LEU A 1 274 ? 52.545 11.351 -71.253 1.00 95.00 274 LEU A C 1
ATOM 2041 O O . LEU A 1 274 ? 52.005 12.408 -71.580 1.00 95.00 274 LEU A O 1
ATOM 2045 N N . GLY A 1 275 ? 52.795 10.376 -72.131 1.00 93.88 275 GLY A N 1
ATOM 2046 C CA . GLY A 1 275 ? 52.374 10.428 -73.531 1.00 93.88 275 GLY A CA 1
ATOM 2047 C C . GLY A 1 275 ? 50.854 10.525 -73.681 1.00 93.88 275 GLY A C 1
ATOM 2048 O O . GLY A 1 275 ? 50.354 11.386 -74.404 1.00 93.88 275 GLY A O 1
ATOM 2049 N N . LEU A 1 276 ? 50.107 9.707 -72.938 1.00 94.44 276 LEU A N 1
ATOM 2050 C CA . LEU A 1 276 ? 48.644 9.720 -72.948 1.00 94.44 276 LEU A CA 1
ATOM 2051 C C . LEU A 1 276 ? 48.077 11.026 -72.372 1.00 94.44 276 LEU A C 1
ATOM 2053 O O . LEU A 1 276 ? 47.080 11.542 -72.870 1.00 94.44 276 LEU A O 1
ATOM 2057 N N . SER A 1 277 ? 48.741 11.600 -71.368 1.00 93.38 277 SER A N 1
ATOM 2058 C CA . SER A 1 277 ? 48.395 12.900 -70.792 1.00 93.38 277 SER A CA 1
ATOM 2059 C C . SER A 1 277 ? 48.610 14.037 -71.793 1.00 93.38 277 SER A C 1
ATOM 2061 O O . SER A 1 277 ? 47.723 14.873 -71.956 1.00 93.38 277 SER A O 1
ATOM 2063 N N . ARG A 1 278 ? 49.721 14.030 -72.547 1.00 94.75 278 ARG A N 1
ATOM 2064 C CA . ARG A 1 278 ? 49.936 14.979 -73.656 1.00 94.75 278 ARG A CA 1
ATOM 2065 C C . ARG A 1 278 ? 48.872 14.821 -74.739 1.00 94.75 278 ARG A C 1
ATOM 2067 O O . ARG A 1 278 ? 48.262 15.807 -75.128 1.00 94.75 278 ARG A O 1
ATOM 2074 N N . ARG A 1 279 ? 48.569 13.585 -75.151 1.00 93.75 279 ARG A N 1
ATOM 2075 C CA . ARG A 1 279 ? 47.501 13.290 -76.121 1.00 93.75 279 ARG A CA 1
ATOM 2076 C C . ARG A 1 279 ? 46.142 13.790 -75.634 1.00 93.75 279 ARG A C 1
ATOM 2078 O O . ARG A 1 279 ? 45.385 14.361 -76.408 1.00 93.75 279 ARG A O 1
ATOM 2085 N N . LYS A 1 280 ? 45.837 13.602 -74.347 1.00 94.25 280 LYS A N 1
ATOM 2086 C CA . LYS A 1 280 ? 44.627 14.133 -73.715 1.00 94.25 280 LYS A CA 1
ATOM 2087 C C . LYS A 1 280 ? 44.625 15.658 -73.740 1.00 94.25 280 LYS A C 1
ATOM 2089 O O . LYS A 1 280 ? 43.584 16.233 -74.017 1.00 94.25 280 LYS A O 1
ATOM 2094 N N . GLN A 1 281 ? 45.749 16.309 -73.449 1.00 93.75 281 GLN A N 1
ATOM 2095 C CA . GLN A 1 281 ? 45.859 17.766 -73.522 1.00 93.75 281 GLN A CA 1
ATOM 2096 C C . GLN A 1 281 ? 45.649 18.273 -74.953 1.00 93.75 281 GLN A C 1
ATOM 2098 O O . GLN A 1 281 ? 44.849 19.181 -75.136 1.00 93.75 281 GLN A O 1
ATOM 2103 N N . GLU A 1 282 ? 46.263 17.648 -75.960 1.00 93.12 282 GLU A N 1
ATOM 2104 C CA . GLU A 1 282 ? 46.020 17.948 -77.380 1.00 93.12 282 GLU A CA 1
ATOM 2105 C C . GLU A 1 282 ? 44.540 17.787 -77.743 1.00 93.12 282 GLU A C 1
ATOM 2107 O O . GLU A 1 282 ? 43.942 18.698 -78.314 1.00 93.12 282 GLU A O 1
ATOM 2112 N N . LEU A 1 283 ? 43.922 16.662 -77.360 1.00 91.62 283 LEU A N 1
ATOM 2113 C CA . LEU A 1 283 ? 42.494 16.436 -77.586 1.00 91.62 283 LEU A CA 1
ATOM 2114 C C . LEU A 1 283 ? 41.634 17.456 -76.844 1.00 91.62 283 LEU A C 1
ATOM 2116 O O . LEU A 1 283 ? 40.585 17.833 -77.341 1.00 91.62 283 LEU A O 1
ATOM 2120 N N . ASN A 1 284 ? 42.053 17.899 -75.661 1.00 89.94 284 ASN A N 1
ATOM 2121 C CA . ASN A 1 284 ? 41.324 18.892 -74.886 1.00 89.94 284 ASN A CA 1
ATOM 2122 C C . ASN A 1 284 ? 41.420 20.280 -75.532 1.00 89.94 284 ASN A C 1
ATOM 2124 O O . ASN A 1 284 ? 40.425 20.989 -75.553 1.00 89.94 284 ASN A O 1
ATOM 2128 N N . VAL A 1 285 ? 42.563 20.642 -76.129 1.00 90.25 285 VAL A N 1
ATOM 2129 C CA . VAL A 1 285 ? 42.685 21.856 -76.959 1.00 90.25 285 VAL A CA 1
ATOM 2130 C C . VAL A 1 285 ? 41.786 21.750 -78.194 1.00 90.25 285 VAL A C 1
ATOM 2132 O O . VAL A 1 285 ? 41.075 22.696 -78.520 1.00 90.25 285 VAL A O 1
ATOM 2135 N N . GLN A 1 286 ? 41.751 20.585 -78.850 1.00 86.44 286 GLN A N 1
ATOM 2136 C CA . GLN A 1 286 ? 40.837 20.344 -79.973 1.00 86.44 286 GLN A CA 1
ATOM 2137 C C . GLN A 1 286 ? 39.368 20.425 -79.536 1.00 86.44 286 GLN A C 1
ATOM 2139 O O . GLN A 1 286 ? 38.572 21.076 -80.200 1.00 86.44 286 GLN A O 1
ATOM 2144 N N . LEU A 1 287 ? 39.011 19.828 -78.396 1.00 82.56 287 LEU A N 1
ATOM 2145 C CA . LEU A 1 287 ? 37.674 19.905 -77.807 1.00 82.56 287 LEU A CA 1
ATOM 2146 C C . LEU A 1 287 ? 37.329 21.315 -77.339 1.00 82.56 287 LEU A C 1
ATOM 2148 O O . LEU A 1 287 ? 36.162 21.676 -77.390 1.00 82.56 287 LEU A O 1
ATOM 2152 N N . GLN A 1 288 ? 38.307 22.128 -76.937 1.00 81.25 288 GLN A N 1
ATOM 2153 C CA . GLN A 1 288 ? 38.098 23.534 -76.596 1.00 81.25 288 GLN A CA 1
ATOM 2154 C C . GLN A 1 288 ? 37.528 24.327 -77.773 1.00 81.25 288 GLN A C 1
ATOM 2156 O O . GLN A 1 288 ? 36.663 25.168 -77.558 1.00 81.25 288 GLN A O 1
ATOM 2161 N N . ALA A 1 289 ? 37.923 24.014 -79.012 1.00 76.94 289 ALA A N 1
ATOM 2162 C CA . ALA A 1 289 ? 37.320 24.613 -80.206 1.00 76.94 289 ALA A CA 1
ATOM 2163 C C . ALA A 1 289 ? 35.844 24.209 -80.407 1.00 76.94 289 ALA A C 1
ATOM 2165 O O . ALA A 1 289 ? 35.110 24.890 -81.119 1.00 76.94 289 ALA A O 1
ATOM 2166 N N . PHE A 1 290 ? 35.405 23.122 -79.766 1.00 72.75 290 PHE A N 1
ATOM 2167 C CA . PHE A 1 290 ? 34.025 22.637 -79.765 1.00 72.75 290 PHE A CA 1
ATOM 2168 C C . PHE A 1 290 ? 33.291 22.906 -78.436 1.00 72.75 290 PHE A C 1
ATOM 2170 O O . PHE A 1 290 ? 32.119 22.545 -78.308 1.00 72.75 290 PHE A O 1
ATOM 2177 N N . GLN A 1 291 ? 33.935 23.543 -77.446 1.00 66.69 291 GLN A N 1
ATOM 2178 C CA . GLN A 1 291 ? 33.283 23.936 -76.195 1.00 66.69 291 GLN A CA 1
ATOM 2179 C C . GLN A 1 291 ? 32.272 25.044 -76.497 1.00 66.69 291 GLN A C 1
ATOM 2181 O O . GLN A 1 291 ? 32.639 26.174 -76.805 1.00 66.69 291 GLN A O 1
ATOM 2186 N N . GLY A 1 292 ? 30.989 24.691 -76.435 1.00 70.38 292 GLY A N 1
ATOM 2187 C CA . GLY A 1 292 ? 29.872 25.573 -76.775 1.00 70.38 292 GLY A CA 1
ATOM 2188 C C . GLY A 1 292 ? 28.909 24.978 -77.801 1.00 70.38 292 GLY A C 1
ATOM 2189 O O . GLY A 1 292 ? 27.813 25.504 -77.956 1.00 70.38 292 GLY A O 1
ATOM 2190 N N . LEU A 1 293 ? 29.266 23.869 -78.461 1.00 68.75 293 LEU A N 1
ATOM 2191 C CA . LEU A 1 293 ? 28.302 23.102 -79.246 1.00 68.75 293 LEU A CA 1
ATOM 2192 C C . LEU A 1 293 ? 27.537 22.143 -78.316 1.00 68.75 293 LEU A C 1
ATOM 2194 O O . LEU A 1 293 ? 28.174 21.368 -77.595 1.00 68.75 293 LEU A O 1
ATOM 2198 N N . PRO A 1 294 ? 26.191 22.160 -78.326 1.00 68.75 294 PRO A N 1
ATOM 2199 C CA . PRO A 1 294 ? 25.394 21.135 -77.666 1.00 68.75 294 PRO A CA 1
ATOM 2200 C C . PRO A 1 294 ? 25.807 19.732 -78.150 1.00 68.75 294 PRO A C 1
ATOM 2202 O O . PRO A 1 294 ? 26.021 19.552 -79.352 1.00 68.75 294 PRO A O 1
ATOM 2205 N N . PRO A 1 295 ? 25.916 18.729 -77.256 1.00 66.75 295 PRO A N 1
ATOM 2206 C CA . PRO A 1 295 ? 26.324 17.371 -77.632 1.00 66.75 295 PRO A CA 1
ATOM 2207 C C . PRO A 1 295 ? 25.334 16.703 -78.603 1.00 66.75 295 PRO A C 1
ATOM 2209 O O . PRO A 1 295 ? 25.720 15.814 -79.361 1.00 66.75 295 PRO A O 1
ATOM 2212 N N . ASP A 1 296 ? 24.085 17.179 -78.631 1.00 75.31 296 ASP A N 1
ATOM 2213 C CA . ASP A 1 296 ? 23.034 16.703 -79.523 1.00 75.31 296 ASP A CA 1
ATOM 2214 C C . ASP A 1 296 ? 22.915 17.588 -80.772 1.00 75.31 296 ASP A C 1
ATOM 2216 O O . ASP A 1 296 ? 22.459 18.735 -80.724 1.00 75.31 296 ASP A O 1
ATOM 2220 N N . THR A 1 297 ? 23.268 17.020 -81.929 1.00 75.00 297 THR A N 1
ATOM 2221 C CA . THR A 1 297 ? 23.183 17.693 -83.243 1.00 75.00 297 THR A CA 1
ATOM 2222 C C . THR A 1 297 ? 21.783 18.237 -83.553 1.00 75.00 297 THR A C 1
ATOM 2224 O O . THR A 1 297 ? 21.648 19.296 -84.166 1.00 75.00 297 THR A O 1
ATOM 2227 N N . GLU A 1 298 ? 20.738 17.557 -83.082 1.00 78.62 298 GLU A N 1
ATOM 2228 C CA . GLU A 1 298 ? 19.341 17.969 -83.240 1.00 78.62 298 GLU A CA 1
ATOM 2229 C C . GLU A 1 298 ? 18.987 19.202 -82.396 1.00 78.62 298 GLU A C 1
ATOM 2231 O O . GLU A 1 298 ? 18.216 20.053 -82.839 1.00 78.62 298 GLU A O 1
ATOM 2236 N N . GLN A 1 299 ? 19.574 19.359 -81.207 1.00 77.44 299 GLN A N 1
ATOM 2237 C CA . GLN A 1 299 ? 19.334 20.530 -80.363 1.00 77.44 299 GLN A CA 1
ATOM 2238 C C . GLN A 1 299 ? 20.025 21.774 -80.935 1.00 77.44 299 GLN A C 1
ATOM 2240 O O . GLN A 1 299 ? 19.393 22.823 -81.052 1.00 77.44 299 GLN A O 1
ATOM 2245 N N . ALA A 1 300 ? 21.264 21.630 -81.415 1.00 77.19 300 ALA A N 1
ATOM 2246 C CA . ALA A 1 300 ? 21.972 22.703 -82.114 1.00 77.19 300 ALA A CA 1
ATOM 2247 C C . ALA A 1 300 ? 21.232 23.158 -83.391 1.00 77.19 300 ALA A C 1
ATOM 2249 O O . ALA A 1 300 ? 21.167 24.351 -83.691 1.00 77.19 300 ALA A O 1
ATOM 2250 N N . ARG A 1 301 ? 20.616 22.221 -84.132 1.00 81.25 301 ARG A N 1
ATOM 2251 C CA . ARG A 1 301 ? 19.758 22.544 -85.287 1.00 81.25 301 ARG A CA 1
ATOM 2252 C C . ARG A 1 301 ? 18.530 23.353 -84.882 1.00 81.25 301 ARG A C 1
ATOM 2254 O O . ARG A 1 301 ? 18.232 24.344 -85.541 1.00 81.25 301 ARG A O 1
ATOM 2261 N N . ARG A 1 302 ? 17.854 22.981 -83.791 1.00 83.06 302 ARG A N 1
ATOM 2262 C CA . ARG A 1 302 ? 16.687 23.723 -83.281 1.00 83.06 302 ARG A CA 1
ATOM 2263 C C . ARG A 1 302 ? 17.047 25.141 -82.852 1.00 83.06 302 ARG A C 1
ATOM 2265 O O . ARG A 1 302 ? 16.313 26.067 -83.183 1.00 83.06 302 ARG A O 1
ATOM 2272 N N . GLU A 1 303 ? 18.171 25.324 -82.164 1.00 82.06 303 GLU A N 1
ATOM 2273 C CA . GLU A 1 303 ? 18.645 26.652 -81.756 1.00 82.06 303 GLU A CA 1
ATOM 2274 C C . GLU A 1 303 ? 19.007 27.517 -82.973 1.00 82.06 303 GLU A C 1
ATOM 2276 O O . GLU A 1 303 ? 18.568 28.663 -83.067 1.00 82.06 303 GLU A O 1
ATOM 2281 N N . LEU A 1 304 ? 19.697 26.957 -83.975 1.00 84.94 304 LEU A N 1
ATOM 2282 C CA . LEU A 1 304 ? 19.969 27.653 -85.239 1.00 84.94 304 LEU A CA 1
ATOM 2283 C C . LEU A 1 304 ? 18.693 28.000 -86.015 1.00 84.94 304 LEU A C 1
ATOM 2285 O O . LEU A 1 304 ? 18.603 29.078 -86.603 1.00 84.94 304 LEU A O 1
ATOM 2289 N N . GLU A 1 305 ? 17.704 27.109 -86.048 1.00 88.38 305 GLU A N 1
ATOM 2290 C CA . GLU A 1 305 ? 16.403 27.398 -86.649 1.00 88.38 305 GLU A CA 1
ATOM 2291 C C . GLU A 1 305 ? 15.649 28.493 -85.892 1.00 88.38 305 GLU A C 1
ATOM 2293 O O . GLU A 1 305 ? 15.019 29.334 -86.536 1.00 88.38 305 GLU A O 1
ATOM 2298 N N . GLY A 1 306 ? 15.746 28.515 -84.559 1.00 89.25 306 GLY A N 1
ATOM 2299 C CA . GLY A 1 306 ? 15.242 29.590 -83.705 1.00 89.25 306 GLY A CA 1
ATOM 2300 C C . GLY A 1 306 ? 15.868 30.932 -84.072 1.00 89.25 306 GLY A C 1
ATOM 2301 O O . GLY A 1 306 ? 15.159 31.842 -84.496 1.00 89.25 306 GLY A O 1
ATOM 2302 N N . LEU A 1 307 ? 17.200 31.014 -84.065 1.00 89.38 307 LEU A N 1
ATOM 2303 C CA . LEU A 1 307 ? 17.935 32.228 -84.435 1.00 89.38 307 LEU A CA 1
ATOM 2304 C C . LEU A 1 307 ? 17.675 32.659 -85.888 1.00 89.38 307 LEU A C 1
ATOM 2306 O O . LEU A 1 307 ? 17.572 33.846 -86.184 1.00 89.38 307 LEU A O 1
ATOM 2310 N N . ARG A 1 308 ? 17.504 31.718 -86.825 1.00 90.88 308 ARG A N 1
ATOM 2311 C CA . ARG A 1 308 ? 17.114 32.031 -88.215 1.00 90.88 308 ARG A CA 1
ATOM 2312 C C . ARG A 1 308 ? 15.685 32.550 -88.327 1.00 90.88 308 ARG A C 1
ATOM 2314 O O . ARG A 1 308 ? 15.386 33.301 -89.256 1.00 90.88 308 ARG A O 1
ATOM 2321 N N . LYS A 1 309 ? 14.773 32.110 -87.460 1.00 92.00 309 LYS A N 1
ATOM 2322 C CA . LYS A 1 309 ? 13.418 32.673 -87.384 1.00 92.00 309 LYS A CA 1
ATOM 2323 C C . LYS A 1 309 ? 13.465 34.079 -86.795 1.00 92.00 309 LYS A C 1
ATOM 2325 O O . LYS A 1 309 ? 12.831 34.956 -87.364 1.00 92.00 309 LYS A O 1
ATOM 2330 N N . GLU A 1 310 ? 14.270 34.308 -85.761 1.00 92.50 310 GLU A N 1
ATOM 2331 C CA . GLU A 1 310 ? 14.487 35.639 -85.179 1.00 92.50 310 GLU A CA 1
ATOM 2332 C C . GLU A 1 310 ? 15.144 36.612 -86.165 1.00 92.50 310 GLU A C 1
ATOM 2334 O O . GLU A 1 310 ? 14.688 37.740 -86.316 1.00 92.50 310 GLU A O 1
ATOM 2339 N N . LEU A 1 311 ? 16.156 36.183 -86.924 1.00 92.00 311 LEU A N 1
ATOM 2340 C CA . LEU A 1 311 ? 16.734 37.022 -87.979 1.00 92.00 311 LEU A CA 1
ATOM 2341 C C . LEU A 1 311 ? 15.722 37.338 -89.080 1.00 92.00 311 LEU A C 1
ATOM 2343 O O . LEU A 1 311 ? 15.699 38.460 -89.576 1.00 92.00 311 LEU A O 1
ATOM 2347 N N . ARG A 1 312 ? 14.869 36.378 -89.457 1.00 91.56 312 ARG A N 1
ATOM 2348 C CA . ARG A 1 312 ? 13.797 36.622 -90.431 1.00 91.56 312 ARG A CA 1
ATOM 2349 C C . ARG A 1 312 ? 12.721 37.552 -89.888 1.00 91.56 312 ARG A C 1
ATOM 2351 O O . ARG A 1 312 ? 12.250 38.387 -90.646 1.00 91.56 312 ARG A O 1
ATOM 2358 N N . SER A 1 313 ? 12.349 37.453 -88.614 1.00 91.69 313 SER A N 1
ATOM 2359 C CA . SER A 1 313 ? 11.376 38.371 -88.016 1.00 91.69 313 SER A CA 1
ATOM 2360 C C . SER A 1 313 ? 11.953 39.775 -87.852 1.00 91.69 313 SER A C 1
ATOM 2362 O O . SER A 1 313 ? 11.254 40.744 -88.119 1.00 91.69 313 SER A O 1
ATOM 2364 N N . LEU A 1 314 ? 13.235 39.908 -87.499 1.00 92.44 314 LEU A N 1
ATOM 2365 C CA . LEU A 1 314 ? 13.926 41.198 -87.485 1.00 92.44 314 LEU A CA 1
ATOM 2366 C C . LEU A 1 314 ? 14.076 41.785 -88.889 1.00 92.44 314 LEU A C 1
ATOM 2368 O O . LEU A 1 314 ? 13.898 42.987 -89.052 1.00 92.44 314 LEU A O 1
ATOM 2372 N N . ALA A 1 315 ? 14.365 40.960 -89.899 1.00 90.38 315 ALA A N 1
ATOM 2373 C CA . ALA A 1 315 ? 14.403 41.397 -91.291 1.00 90.38 315 ALA A CA 1
ATOM 2374 C C . ALA A 1 315 ? 13.015 41.833 -91.778 1.00 90.38 315 ALA A C 1
ATOM 2376 O O . ALA A 1 315 ? 12.897 42.931 -92.296 1.00 90.38 315 ALA A O 1
ATOM 2377 N N . SER A 1 316 ? 11.963 41.051 -91.510 1.00 89.06 316 SER A N 1
ATOM 2378 C CA . SER A 1 316 ? 10.572 41.426 -91.808 1.00 89.06 316 SER A CA 1
ATOM 2379 C C . SER A 1 316 ? 10.188 42.722 -91.111 1.00 89.06 316 SER A C 1
ATOM 2381 O O . SER A 1 316 ? 9.640 43.610 -91.737 1.00 89.06 316 SER A O 1
ATOM 2383 N N . ARG A 1 317 ? 10.541 42.883 -89.831 1.00 89.44 317 ARG A N 1
ATOM 2384 C CA . ARG A 1 317 ? 10.270 44.115 -89.086 1.00 89.44 317 ARG A CA 1
ATOM 2385 C C . ARG A 1 317 ? 11.046 45.303 -89.641 1.00 89.44 317 ARG A C 1
ATOM 2387 O O . ARG A 1 317 ? 10.526 46.411 -89.661 1.00 89.44 317 ARG A O 1
ATOM 2394 N N . ARG A 1 318 ? 12.294 45.095 -90.069 1.00 90.81 318 ARG A N 1
ATOM 2395 C CA . ARG A 1 318 ? 13.069 46.125 -90.766 1.00 90.81 318 ARG A CA 1
ATOM 2396 C C . ARG A 1 318 ? 12.368 46.502 -92.063 1.00 90.81 318 ARG A C 1
ATOM 2398 O O . ARG A 1 318 ? 12.228 47.688 -92.311 1.00 90.81 318 ARG A O 1
ATOM 2405 N N . ASP A 1 319 ? 11.942 45.521 -92.845 1.00 89.62 319 ASP A N 1
ATOM 2406 C CA . ASP A 1 319 ? 11.317 45.733 -94.146 1.00 89.62 319 ASP A CA 1
ATOM 2407 C C . ASP A 1 319 ? 9.930 46.386 -93.989 1.00 89.62 319 ASP A C 1
ATOM 2409 O O . ASP A 1 319 ? 9.665 47.347 -94.687 1.00 89.62 319 ASP A O 1
ATOM 2413 N N . GLU A 1 320 ? 9.120 46.015 -92.991 1.00 88.31 320 GLU A N 1
ATOM 2414 C CA . GLU A 1 320 ? 7.861 46.692 -92.618 1.00 88.31 320 GLU A CA 1
ATOM 2415 C C . GLU A 1 320 ? 8.086 48.145 -92.184 1.00 88.31 320 GLU A C 1
ATOM 2417 O O . GLU A 1 320 ? 7.355 49.046 -92.588 1.00 88.31 320 GLU A O 1
ATOM 2422 N N . VAL A 1 321 ? 9.104 48.402 -91.354 1.00 86.69 321 VAL A N 1
ATOM 2423 C CA . VAL A 1 321 ? 9.473 49.775 -90.975 1.00 86.69 321 VAL A CA 1
ATOM 2424 C C . VAL A 1 321 ? 9.940 50.552 -92.205 1.00 86.69 321 VAL A C 1
ATOM 2426 O O . VAL A 1 321 ? 9.613 51.729 -92.341 1.00 86.69 321 VAL A O 1
ATOM 2429 N N . PHE A 1 322 ? 10.681 49.907 -93.108 1.00 85.69 322 PHE A N 1
ATOM 2430 C CA . PHE A 1 322 ? 11.155 50.516 -94.344 1.00 85.69 322 PHE A CA 1
ATOM 2431 C C . PHE A 1 322 ? 9.997 50.816 -95.304 1.00 85.69 322 PHE A C 1
ATOM 2433 O O . PHE A 1 322 ? 9.929 51.922 -95.827 1.00 85.69 322 PHE A O 1
ATOM 2440 N N . GLU A 1 323 ? 9.057 49.891 -95.484 1.00 84.31 323 GLU A N 1
ATOM 2441 C CA . GLU A 1 323 ? 7.838 50.089 -96.270 1.00 84.31 323 GLU A CA 1
ATOM 2442 C C . GLU A 1 323 ? 6.962 51.181 -95.657 1.00 84.31 323 GLU A C 1
ATOM 2444 O O . GLU A 1 323 ? 6.553 52.082 -96.375 1.00 84.31 323 GLU A O 1
ATOM 2449 N N . GLY A 1 324 ? 6.783 51.219 -94.334 1.00 77.62 324 GLY A N 1
ATOM 2450 C CA . GLY A 1 324 ? 6.074 52.316 -93.666 1.00 77.62 324 GLY A CA 1
ATOM 2451 C C . GLY A 1 324 ? 6.734 53.687 -93.877 1.00 77.62 324 GLY A C 1
ATOM 2452 O O . GLY A 1 324 ? 6.043 54.696 -94.020 1.00 77.62 324 GLY A O 1
ATOM 2453 N N . LEU A 1 325 ? 8.068 53.737 -93.952 1.00 77.88 325 LEU A N 1
ATOM 2454 C CA . LEU A 1 325 ? 8.824 54.939 -94.329 1.00 77.88 325 LEU A CA 1
ATOM 2455 C C . LEU A 1 325 ? 8.641 55.307 -95.813 1.00 77.88 325 LEU A C 1
ATOM 2457 O O . LEU A 1 325 ? 8.571 56.491 -96.139 1.00 77.88 325 LEU A O 1
ATOM 2461 N N . VAL A 1 326 ? 8.551 54.319 -96.706 1.00 75.31 326 VAL A N 1
ATOM 2462 C CA . VAL A 1 326 ? 8.384 54.517 -98.155 1.00 75.31 326 VAL A CA 1
ATOM 2463 C C . VAL A 1 326 ? 6.940 54.906 -98.512 1.00 75.31 326 VAL A C 1
ATOM 2465 O O . VAL A 1 326 ? 6.743 55.854 -99.266 1.00 75.31 326 VAL A O 1
ATOM 2468 N N . GLU A 1 327 ? 5.928 54.260 -97.933 1.00 68.94 327 GLU A N 1
ATOM 2469 C CA . GLU A 1 327 ? 4.499 54.548 -98.142 1.00 68.94 327 GLU A CA 1
ATOM 2470 C C . GLU A 1 327 ? 4.050 55.837 -97.437 1.00 68.94 327 GLU A C 1
ATOM 2472 O O . GLU A 1 327 ? 3.257 56.603 -97.988 1.00 68.94 327 GLU A O 1
ATOM 2477 N N . GLY A 1 328 ? 4.620 56.150 -96.267 1.00 60.91 328 GLY A N 1
ATOM 2478 C CA . GLY A 1 328 ? 4.458 57.454 -95.614 1.00 60.91 328 GLY A CA 1
ATOM 2479 C C . GLY A 1 328 ? 5.092 58.609 -96.402 1.00 60.91 328 GLY A C 1
ATOM 2480 O O . GLY A 1 328 ? 4.671 59.755 -96.260 1.00 60.91 328 GLY A O 1
ATOM 2481 N N . GLY A 1 329 ? 6.063 58.309 -97.272 1.00 56.72 329 GLY A N 1
ATOM 2482 C CA . GLY A 1 329 ? 6.618 59.243 -98.254 1.00 56.72 329 GLY A CA 1
ATOM 2483 C C . GLY A 1 329 ? 5.851 59.298 -99.583 1.00 56.72 329 GLY A C 1
ATOM 2484 O O . GLY A 1 329 ? 6.154 60.152 -100.413 1.00 56.72 329 GLY A O 1
ATOM 2485 N N . LEU A 1 330 ? 4.870 58.412 -99.799 1.00 52.19 330 LEU A N 1
ATOM 2486 C CA . LEU A 1 330 ? 4.176 58.210 -101.078 1.00 52.19 330 LEU A CA 1
ATOM 2487 C C . LEU A 1 330 ? 2.643 58.130 -100.933 1.00 52.19 330 LEU A C 1
ATOM 2489 O O . LEU A 1 330 ? 1.978 57.448 -101.710 1.00 52.19 330 LEU A O 1
ATOM 2493 N N . SER A 1 331 ? 2.055 58.875 -99.991 1.00 44.22 331 SER A N 1
ATOM 2494 C CA . SER A 1 331 ? 0.635 59.254 -100.075 1.00 44.22 331 SER A CA 1
ATOM 2495 C C . SER A 1 331 ? 0.501 60.628 -100.752 1.00 44.22 331 SER A C 1
ATOM 2497 O O . SER A 1 331 ? 0.907 61.630 -100.160 1.00 44.22 331 SER A O 1
ATOM 2499 N N . PRO A 1 332 ? -0.032 60.703 -101.988 1.00 51.31 332 PRO A N 1
ATOM 2500 C CA . PRO A 1 332 ? -0.180 61.949 -102.729 1.00 51.31 332 PRO A CA 1
ATOM 2501 C C . PRO A 1 332 ? -1.378 62.788 -102.254 1.00 51.31 332 PRO A C 1
ATOM 2503 O O . PRO A 1 332 ? -2.457 62.275 -101.965 1.00 51.31 332 PRO A O 1
ATOM 2506 N N . GLU A 1 333 ? -1.117 64.093 -102.202 1.00 48.34 333 GLU A N 1
ATOM 2507 C CA . GLU A 1 333 ? -2.000 65.265 -102.213 1.00 48.34 333 GLU A CA 1
ATOM 2508 C C . GLU A 1 333 ? -3.525 65.067 -102.173 1.00 48.34 333 GLU A C 1
ATOM 2510 O O . GLU A 1 333 ? -4.149 64.488 -103.064 1.00 48.34 333 GLU A O 1
ATOM 2515 N N . LYS A 1 334 ? -4.156 65.806 -101.254 1.00 41.56 334 LYS A N 1
ATOM 2516 C CA . LYS A 1 334 ? -5.361 66.565 -101.600 1.00 41.56 334 LYS A CA 1
ATOM 2517 C C . LYS A 1 334 ? -5.238 67.996 -101.094 1.00 41.56 334 LYS A C 1
ATOM 2519 O O . LYS A 1 334 ? -5.442 68.280 -99.916 1.00 41.56 334 LYS A O 1
ATOM 2524 N N . GLU A 1 335 ? -4.912 68.884 -102.026 1.00 45.78 335 GLU A N 1
ATOM 2525 C CA . GLU A 1 335 ? -5.236 70.301 -101.948 1.00 45.78 335 GLU A CA 1
ATOM 2526 C C . GLU A 1 335 ? -6.743 70.494 -101.717 1.00 45.78 335 GLU A C 1
ATOM 2528 O O . GLU A 1 335 ? -7.579 69.910 -102.407 1.00 45.78 335 GLU A O 1
ATOM 2533 N N . SER A 1 336 ? -7.093 71.413 -100.823 1.00 42.16 336 SER A N 1
ATOM 2534 C CA . SER A 1 336 ? -8.149 72.382 -101.112 1.00 42.16 336 SER A CA 1
ATOM 2535 C C . SER A 1 336 ? -7.884 73.642 -100.297 1.00 42.16 336 SER A C 1
ATOM 2537 O O . SER A 1 336 ? -8.040 73.650 -99.076 1.00 42.16 336 SER A O 1
ATOM 2539 N N . GLY A 1 337 ? -7.463 74.702 -100.983 1.00 42.88 337 GLY A N 1
ATOM 2540 C CA . GLY A 1 337 ? -7.423 76.045 -100.427 1.00 42.88 337 GLY A CA 1
ATOM 2541 C C . GLY A 1 337 ? -8.824 76.593 -100.143 1.00 42.88 337 GLY A C 1
ATOM 2542 O O . GLY A 1 337 ? -9.794 76.278 -100.830 1.00 42.88 337 GLY A O 1
ATOM 2543 N N . GLY A 1 338 ? -8.898 77.476 -99.151 1.00 43.09 338 GLY A N 1
ATOM 2544 C CA . GLY A 1 338 ? -10.055 78.310 -98.849 1.00 43.09 338 GLY A CA 1
ATOM 2545 C C . GLY A 1 338 ? -9.583 79.583 -98.152 1.00 43.09 338 GLY A C 1
ATOM 2546 O O . GLY A 1 338 ? -9.124 79.526 -97.021 1.00 43.09 338 GLY A O 1
ATOM 2547 N N . ARG A 1 339 ? -9.649 80.697 -98.888 1.00 44.78 339 ARG A N 1
ATOM 2548 C CA . ARG A 1 339 ? -9.218 82.064 -98.551 1.00 44.78 339 ARG A CA 1
ATOM 2549 C C . ARG A 1 339 ? -9.584 82.546 -97.138 1.00 44.78 339 ARG A C 1
ATOM 2551 O O . ARG A 1 339 ? -10.723 82.384 -96.706 1.00 44.78 339 ARG A O 1
ATOM 2558 N N . GLY A 1 340 ? -8.639 83.286 -96.558 1.00 36.66 340 GLY A N 1
ATOM 2559 C CA . GLY A 1 340 ? -8.745 84.175 -95.402 1.00 36.66 340 GLY A CA 1
ATOM 2560 C C . GLY A 1 340 ? -7.373 84.746 -95.098 1.00 36.66 340 GLY A C 1
ATOM 2561 O O . GLY A 1 340 ? -6.573 83.980 -94.528 1.00 36.66 340 GLY A O 1
#

pLDDT: mean 81.1, std 16.68, range [34.56, 98.56]

Organism: NCBI:txid241081

Sequence (340 aa):
MSSHLPPSVPVIFSPSVARAAASAAKDWSYVDSWLLSKYAPLHLKVPSFERNPDTLKAILALAAANEAADDSRQQIADLESTTLAKLNSNTTSSSADQAITQDSPSPSTTETYQQAKNSILTSLSTSLTSSGRQSLTSLSSLSQTLSLPPSQAEPLHLASSLLSLSTEINNLGQAGERLDLLNLHIARATASIDKLLVQLRKDPGYSPVAGLAKENLEVQRRIKTLAGQTLPQLRERVASLASVVAVAGSEGGVGENGRMVTVEQVRRVQEAYLGLSRRKQELNVQLQAFQGLPPDTEQARRELEGLRKELRSLASRRDEVFEGLVEGGLSPEKESGGRG

InterPro domains:
  IPR026243 HAUS augmin-like complex subunit 1 [PF25762] (30-295)
  IPR026243 HAUS augmin-like complex subunit 1 [PTHR31570] (15-328)

Secondary structure (DSSP, 8-state):
----PPP-------HHHHHHHHHHHHHHHHHHHHHHHHHGGGTPPPPP----HHHHHHHHHHHHHHHHHHHHHHHHHHHHHHHHHHHHHHHHHHHHTTSS--S---THHHHHHHHHHHHHHHHHHHHS-HHHHHHHHHHHHHHHHTT--GGG--HHHHHHHHHHHHHHHHHHHHHHHHHHHHHHHHHHHHHHHHHHHHHHHH-TTTS--TTHHHHHHHHHHHHHHIIIIIHHHHHHHHHHHHHHHHHHHTTT---TTS----HHHHHHHHHHHHHHHHHHHHHHHHHHTTTTS-S-HHHHHHHHHHHHHHHHHHHHHHHHHHHHHHHHT-----------